Protein AF-A0AA42YD24-F1 (afdb_monomer)

pLDDT: mean 83.67, std 17.37, range [40.31, 98.44]

Solvent-accessible surface area (backbone atoms only — not comparable to full-atom values): 11079 Å² total; per-residue (Å²): 127,83,59,62,62,58,53,52,54,57,58,52,54,67,74,68,63,88,79,91,53,74,22,61,55,28,45,76,70,67,38,26,68,61,14,35,54,42,35,52,58,64,51,73,76,51,86,82,81,51,79,69,45,44,56,41,33,49,52,37,18,50,26,26,41,51,39,16,70,70,39,73,92,48,43,72,70,15,44,60,51,13,53,49,33,31,51,49,31,32,73,75,37,64,90,39,73,54,22,56,52,31,52,52,51,53,54,52,50,50,51,51,53,51,50,52,52,52,51,55,52,49,53,57,50,51,54,52,49,55,52,52,54,54,50,52,51,55,50,53,52,50,51,54,52,50,51,54,52,50,52,55,50,52,53,54,47,52,52,51,54,51,52,51,55,51,50,57,48,53,53,49,53,51,52,49,52,51,54,50,52,53,50,51,52,54,52,51,54,53,52,58,70,68,69,61,77,70,78,82,80,82,128

Sequence (203 aa):
MRTAVALLAVACLAVAGCAGRRGDRHFAAGDYGAAIDAYESALGRRPATNRRDAAILLRLALAHAALADAEEDRPDLGVGRGDRHLRLLISRFPSSAEASAARRLLAAGEARRRAGRLAAELVVKNERLARLDAVLRLVAEAESRLRLEVENRDEARADLEGRLAALARRARDLAAEVAELESELAALKRIDTAGDPGPEDPS

Foldseek 3Di:
DLVPLVVVLVVVVVVLDDDDFPLVVCVVVLNLVVSLVSLVVVPPPDPPPDPNNLSSLLSNLSSLCSVLSVPVVCVPRRNVVSLVSLVVSCVNPVPHPSVVVSVVVNVVVVVVVVVVVVVVVVVVVVVVVVVVVVVVVVVVVVVVVVVVVVVVVVVVVVVVVVVVVVVVVVVVVVVVVVVVVVVVVVVVVVVVVVPDPPPDPDD

Structure (mmCIF, N/CA/C/O backbone):
data_AF-A0AA42YD24-F1
#
_entry.id   AF-A0AA42YD24-F1
#
loop_
_atom_site.group_PDB
_atom_site.id
_atom_site.type_symbol
_atom_site.label_atom_id
_atom_site.label_alt_id
_atom_site.label_comp_id
_atom_site.label_asym_id
_atom_site.label_entity_id
_atom_site.label_seq_id
_atom_site.pdbx_PDB_ins_code
_atom_site.Cartn_x
_atom_site.Cartn_y
_atom_site.Cartn_z
_atom_site.occupancy
_atom_site.B_iso_or_equiv
_atom_site.auth_seq_id
_atom_site.auth_comp_id
_atom_site.auth_asym_id
_atom_site.auth_atom_id
_atom_site.pdbx_PDB_model_num
ATOM 1 N N . MET A 1 1 ? -12.398 -10.878 12.970 1.00 42.94 1 MET A N 1
ATOM 2 C CA . MET A 1 1 ? -12.052 -10.146 14.216 1.00 42.94 1 MET A CA 1
ATOM 3 C C . MET A 1 1 ? -13.251 -9.459 14.905 1.00 42.94 1 MET A C 1
ATOM 5 O O . MET A 1 1 ? -13.033 -8.695 15.834 1.00 42.94 1 MET A O 1
ATOM 9 N N . ARG A 1 2 ? -14.511 -9.758 14.535 1.00 40.31 2 ARG A N 1
ATOM 10 C CA . ARG A 1 2 ? -15.738 -9.179 15.137 1.00 40.31 2 ARG A CA 1
ATOM 11 C C . ARG A 1 2 ? -16.062 -9.703 16.554 1.00 40.31 2 ARG A C 1
ATOM 13 O O . ARG A 1 2 ? -16.847 -9.112 17.278 1.00 40.31 2 ARG A O 1
ATOM 20 N N . THR A 1 3 ? -15.426 -10.794 16.973 1.00 42.69 3 THR A N 1
ATOM 21 C CA . THR A 1 3 ? -15.728 -11.522 18.217 1.00 42.69 3 THR A CA 1
ATOM 22 C C . THR A 1 3 ? -14.969 -11.025 19.449 1.00 42.69 3 THR A C 1
ATOM 24 O O . THR A 1 3 ? -15.414 -11.258 20.568 1.00 42.69 3 THR A O 1
ATOM 27 N N . ALA A 1 4 ? -13.845 -10.320 19.281 1.00 43.78 4 ALA A N 1
ATOM 28 C CA . ALA A 1 4 ? -12.959 -9.994 20.402 1.00 43.78 4 ALA A CA 1
ATOM 29 C C . ALA A 1 4 ? -13.532 -8.921 21.349 1.00 43.78 4 ALA A C 1
ATOM 31 O O . ALA A 1 4 ? -13.351 -9.017 22.559 1.00 43.78 4 ALA A O 1
ATOM 32 N N . VAL A 1 5 ? -14.256 -7.927 20.820 1.00 48.34 5 VAL A N 1
ATOM 33 C CA . VAL A 1 5 ? -14.863 -6.852 21.632 1.00 48.34 5 VAL A CA 1
ATOM 34 C C . VAL A 1 5 ? -16.128 -7.342 22.339 1.00 48.34 5 VAL A C 1
ATOM 36 O O . VAL A 1 5 ? -16.309 -7.069 23.524 1.00 48.34 5 VAL A O 1
ATOM 39 N N . ALA A 1 6 ? -16.942 -8.153 21.655 1.00 45.88 6 ALA A N 1
ATOM 40 C CA . ALA A 1 6 ? -18.100 -8.815 22.251 1.00 45.88 6 ALA A CA 1
ATOM 41 C C . ALA A 1 6 ? -17.690 -9.741 23.413 1.00 45.88 6 ALA A C 1
ATOM 43 O O . ALA A 1 6 ? -18.300 -9.705 24.480 1.00 45.88 6 ALA A O 1
ATOM 44 N N . LEU A 1 7 ? -16.599 -10.501 23.255 1.00 43.50 7 LEU A N 1
ATOM 45 C CA . LEU A 1 7 ? -16.059 -11.356 24.318 1.00 43.50 7 LEU A CA 1
ATOM 46 C C . LEU A 1 7 ? -15.523 -10.550 25.513 1.00 43.50 7 LEU A C 1
ATOM 48 O O . LEU A 1 7 ? -15.713 -10.960 26.659 1.00 43.50 7 LEU A O 1
ATOM 52 N N . LEU A 1 8 ? -14.917 -9.381 25.278 1.00 47.78 8 LEU A N 1
ATOM 53 C CA . LEU A 1 8 ? -14.438 -8.513 26.358 1.00 47.78 8 LEU A CA 1
ATOM 54 C C . LEU A 1 8 ? -15.598 -7.861 27.137 1.00 47.78 8 LEU A C 1
ATOM 56 O O . LEU A 1 8 ? -15.529 -7.732 28.359 1.00 47.78 8 LEU A O 1
ATOM 60 N N . ALA A 1 9 ? -16.686 -7.495 26.450 1.00 48.25 9 ALA A N 1
ATOM 61 C CA . ALA A 1 9 ? -17.883 -6.924 27.068 1.00 48.25 9 ALA A CA 1
ATOM 62 C C . ALA A 1 9 ? -18.624 -7.941 27.958 1.00 48.25 9 ALA A C 1
ATOM 64 O O . ALA A 1 9 ? -19.043 -7.603 29.068 1.00 48.25 9 ALA A O 1
ATOM 65 N N . VAL A 1 10 ? -18.717 -9.201 27.516 1.00 50.91 10 VAL A N 1
ATOM 66 C CA . VAL A 1 10 ? -19.308 -10.301 28.301 1.00 50.91 10 VAL A CA 1
ATOM 67 C C . VAL A 1 10 ? -18.463 -10.614 29.542 1.00 50.91 10 VAL A C 1
ATOM 69 O O . VAL A 1 10 ? -19.012 -10.780 30.631 1.00 50.91 10 VAL A O 1
ATOM 72 N N . ALA A 1 11 ? -17.131 -10.607 29.424 1.00 47.91 11 ALA A N 1
ATOM 73 C CA . ALA A 1 11 ? -16.239 -10.835 30.562 1.00 47.91 11 ALA A CA 1
ATOM 74 C C . ALA A 1 11 ? -16.328 -9.722 31.630 1.00 47.91 11 ALA A C 1
ATOM 76 O O . ALA A 1 11 ? -16.244 -10.001 32.827 1.00 47.91 11 ALA A O 1
ATOM 77 N N . CYS A 1 12 ? -16.554 -8.463 31.237 1.00 49.41 12 CYS A N 1
ATOM 78 C CA . CYS A 1 12 ? -16.712 -7.355 32.188 1.00 49.41 12 CYS A CA 1
ATOM 79 C C . CYS A 1 12 ? -18.080 -7.330 32.894 1.00 49.41 12 CYS A C 1
ATOM 81 O O . CYS A 1 12 ? -18.158 -6.882 34.040 1.00 49.41 12 CYS A O 1
ATOM 83 N N . LEU A 1 13 ? -19.145 -7.843 32.266 1.00 51.72 13 LEU A N 1
ATOM 84 C CA . LEU A 1 13 ? -20.471 -7.955 32.890 1.00 51.72 13 LEU A CA 1
ATOM 85 C C . LEU A 1 13 ? -20.475 -8.899 34.103 1.00 51.72 13 LEU A C 1
ATOM 87 O O . LEU A 1 13 ? -21.183 -8.631 35.074 1.00 51.72 13 LEU A O 1
ATOM 91 N N . ALA A 1 14 ? -19.636 -9.939 34.090 1.00 47.31 14 ALA A N 1
ATOM 92 C CA . ALA A 1 14 ? -19.495 -10.878 35.204 1.00 47.31 14 ALA A CA 1
ATOM 93 C C . ALA A 1 14 ? -18.819 -10.254 36.444 1.00 47.31 14 ALA A C 1
ATOM 95 O O . ALA A 1 14 ? -19.130 -10.625 37.573 1.00 47.31 14 ALA A O 1
ATOM 96 N N . VAL A 1 15 ? -17.940 -9.261 36.256 1.00 47.78 15 VAL A N 1
ATOM 97 C CA . VAL A 1 15 ? -17.233 -8.579 37.360 1.00 47.78 15 VAL A CA 1
ATOM 98 C C . VAL A 1 15 ? -18.123 -7.536 38.055 1.00 47.78 15 VAL A C 1
ATOM 100 O O . VAL A 1 15 ? -17.932 -7.234 39.229 1.00 47.78 15 VAL A O 1
ATOM 103 N N . ALA A 1 16 ? -19.140 -7.005 37.369 1.00 51.50 16 ALA A N 1
ATOM 104 C CA . ALA A 1 16 ? -19.950 -5.882 37.849 1.00 51.50 16 ALA A CA 1
ATOM 105 C C . ALA A 1 16 ? -21.188 -6.274 38.692 1.00 51.50 16 ALA A C 1
ATOM 107 O O . ALA A 1 16 ? -22.075 -5.434 38.892 1.00 51.50 16 ALA A O 1
ATOM 108 N N . GLY A 1 17 ? -21.258 -7.517 39.185 1.00 48.12 17 GLY A N 1
ATOM 109 C CA . GLY A 1 17 ? -22.316 -8.012 40.071 1.00 48.12 17 GLY A CA 1
ATOM 110 C C . GLY A 1 17 ? -23.653 -8.228 39.357 1.00 48.12 17 GLY A C 1
ATOM 111 O O . GLY A 1 17 ? -24.378 -7.281 39.044 1.00 48.12 17 GLY A O 1
ATOM 112 N N . CYS A 1 18 ? -24.003 -9.491 39.118 1.00 44.78 18 CYS A N 1
ATOM 113 C CA . CYS A 1 18 ? -25.301 -9.885 38.583 1.00 44.78 18 CYS A CA 1
ATOM 114 C C . CYS A 1 18 ? -26.404 -9.691 39.635 1.00 44.78 18 CYS A C 1
ATOM 116 O O . CYS A 1 18 ? -26.411 -10.397 40.636 1.00 44.78 18 CYS A O 1
ATOM 118 N N . ALA A 1 19 ? -27.346 -8.772 39.386 1.00 41.53 19 ALA A N 1
ATOM 119 C CA . ALA A 1 19 ? -28.780 -8.969 39.649 1.00 41.53 19 ALA A CA 1
ATOM 120 C C . ALA A 1 19 ? -29.608 -7.744 39.201 1.00 41.53 19 ALA A C 1
ATOM 122 O O . ALA A 1 19 ? -29.621 -6.702 39.853 1.00 41.53 19 ALA A O 1
ATOM 123 N N . GLY A 1 20 ? -30.360 -7.904 38.106 1.00 50.22 20 GLY A N 1
ATOM 124 C CA . GLY A 1 20 ? -31.690 -7.297 37.975 1.00 50.22 20 GLY A CA 1
ATOM 125 C C . GLY A 1 20 ? -31.806 -5.847 37.496 1.00 50.22 20 GLY A C 1
ATOM 126 O O . GLY A 1 20 ? -32.604 -5.106 38.066 1.00 50.22 20 GLY A O 1
ATOM 127 N N . ARG A 1 21 ? -31.105 -5.419 36.436 1.00 66.38 21 ARG A N 1
ATOM 128 C CA . ARG A 1 21 ? -31.409 -4.125 35.788 1.00 66.38 21 ARG A CA 1
ATOM 129 C C . ARG A 1 21 ? -31.918 -4.301 34.365 1.00 66.38 21 ARG A C 1
ATOM 131 O O . ARG A 1 21 ? -31.444 -5.146 33.615 1.00 66.38 21 ARG A O 1
ATOM 138 N N . ARG A 1 22 ? -32.898 -3.470 34.001 1.00 82.19 22 ARG A N 1
ATOM 139 C CA . ARG A 1 22 ? -33.543 -3.453 32.680 1.00 82.19 22 ARG A CA 1
ATOM 140 C C . ARG A 1 22 ? -32.519 -3.298 31.547 1.00 82.19 22 ARG A C 1
ATOM 142 O O . ARG A 1 22 ? -32.598 -4.039 30.578 1.00 82.19 22 ARG A O 1
ATOM 149 N N . GLY A 1 23 ? -31.522 -2.425 31.721 1.00 84.44 23 GLY A N 1
ATOM 150 C CA . GLY A 1 23 ? -30.461 -2.200 30.730 1.00 84.44 23 GLY A CA 1
ATOM 151 C C . GLY A 1 23 ? -29.588 -3.426 30.451 1.00 84.44 23 GLY A C 1
ATOM 152 O O . GLY A 1 23 ? -29.304 -3.698 29.290 1.00 84.44 23 GLY A O 1
ATOM 153 N N . ASP A 1 24 ? -29.247 -4.227 31.470 1.00 87.81 24 ASP A N 1
ATOM 154 C CA . ASP A 1 24 ? -28.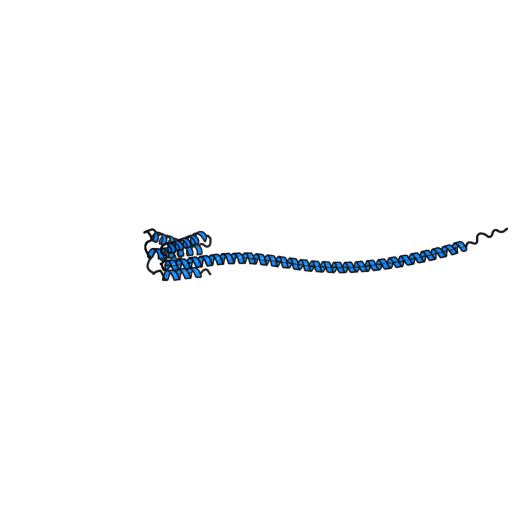437 -5.443 31.274 1.00 87.81 24 ASP A CA 1
ATOM 155 C C . ASP A 1 24 ? -29.182 -6.476 30.405 1.00 87.81 24 ASP A C 1
ATOM 157 O O . ASP A 1 24 ? -28.563 -7.170 29.602 1.00 87.81 24 ASP A O 1
ATOM 161 N N . ARG A 1 25 ? -30.519 -6.555 30.524 1.00 88.56 25 ARG A N 1
ATOM 162 C CA . ARG A 1 25 ? -31.347 -7.448 29.692 1.00 88.56 25 ARG A CA 1
ATOM 163 C C . ARG A 1 25 ? -31.358 -7.015 28.229 1.00 88.56 25 ARG A C 1
ATOM 165 O O . ARG A 1 25 ? -31.170 -7.859 27.362 1.00 88.56 25 ARG A O 1
ATOM 172 N N . HIS A 1 26 ? -31.546 -5.721 27.965 1.00 89.62 26 HIS A N 1
ATOM 173 C CA . HIS A 1 26 ? -31.496 -5.184 26.601 1.00 89.62 26 HIS A CA 1
ATOM 174 C C . HIS A 1 26 ? -30.101 -5.354 25.989 1.00 89.62 26 HIS A C 1
ATOM 176 O O . HIS A 1 26 ? -29.978 -5.828 24.864 1.00 89.62 26 HIS A O 1
ATOM 182 N N . PHE A 1 27 ? -29.047 -5.093 26.768 1.00 88.69 27 PHE A N 1
ATOM 183 C CA . PHE A 1 27 ? -27.670 -5.281 26.320 1.00 88.69 27 PHE A CA 1
ATOM 184 C C . PHE A 1 27 ? -27.387 -6.741 25.941 1.00 88.69 27 PHE A C 1
ATOM 186 O O . PHE A 1 27 ? -26.817 -7.005 24.886 1.00 88.69 27 PHE A O 1
ATOM 193 N N . ALA A 1 28 ? -27.807 -7.699 26.776 1.00 87.88 28 ALA A N 1
ATOM 194 C CA . ALA A 1 28 ? -27.641 -9.127 26.499 1.00 87.88 28 ALA A CA 1
ATOM 195 C C . ALA A 1 28 ? -28.458 -9.602 25.284 1.00 87.88 28 ALA A C 1
ATOM 197 O O . ALA A 1 28 ? -28.043 -10.533 24.601 1.00 87.88 28 ALA A O 1
ATOM 198 N N . ALA A 1 29 ? -29.590 -8.953 25.001 1.00 88.81 29 ALA A N 1
ATOM 199 C CA . ALA A 1 29 ? -30.406 -9.211 23.818 1.00 88.81 29 ALA A CA 1
ATOM 200 C C . ALA A 1 29 ? -29.851 -8.566 22.530 1.00 88.81 29 ALA A C 1
ATOM 202 O O . ALA A 1 29 ? -30.421 -8.774 21.464 1.00 88.81 29 ALA A O 1
ATOM 203 N N . GLY A 1 30 ? -28.765 -7.785 22.611 1.00 88.38 30 GLY A N 1
ATOM 204 C CA . GLY A 1 30 ? -28.209 -7.035 21.477 1.00 88.38 30 GLY A CA 1
ATOM 205 C C . GLY A 1 30 ? -28.956 -5.736 21.149 1.00 88.38 30 GLY A C 1
ATOM 206 O O . GLY A 1 30 ? -28.598 -5.046 20.200 1.00 88.38 30 GLY A O 1
ATOM 207 N N . ASP A 1 31 ? -29.962 -5.368 21.944 1.00 91.12 31 ASP A N 1
ATOM 208 C CA . ASP A 1 31 ? -30.708 -4.116 21.812 1.00 91.12 31 ASP A CA 1
ATOM 209 C C . ASP A 1 31 ? -29.963 -2.991 22.548 1.00 91.12 31 ASP A C 1
ATOM 211 O O . ASP A 1 31 ? -30.290 -2.591 23.672 1.00 91.12 31 ASP A O 1
ATOM 215 N N . TYR A 1 32 ? -28.868 -2.531 21.939 1.00 89.62 32 TYR A N 1
ATOM 216 C CA . TYR A 1 32 ? -27.971 -1.560 22.564 1.00 89.62 32 TYR A CA 1
ATOM 217 C C . TYR A 1 32 ? -28.606 -0.173 22.715 1.00 89.62 32 TYR A C 1
ATOM 219 O O . TYR A 1 32 ? -28.290 0.517 23.682 1.00 89.62 32 TYR A O 1
ATOM 227 N N . GLY A 1 33 ? -29.535 0.207 21.829 1.00 90.25 33 GLY A N 1
ATOM 228 C CA . GLY A 1 33 ? -30.304 1.449 21.942 1.00 90.25 33 GLY A CA 1
ATOM 229 C C . GLY A 1 33 ? -31.155 1.472 23.212 1.00 90.25 33 GLY A C 1
ATOM 230 O O . GLY A 1 33 ? -30.964 2.333 24.071 1.00 90.25 33 GLY A O 1
ATOM 231 N N . ALA A 1 34 ? -32.003 0.458 23.412 1.00 91.25 34 ALA A N 1
ATOM 232 C CA . ALA A 1 34 ? -32.812 0.371 24.628 1.00 91.25 34 ALA A CA 1
ATOM 233 C C . ALA A 1 34 ? -31.960 0.170 25.896 1.00 91.25 34 ALA A C 1
ATOM 235 O O . ALA A 1 34 ? -32.348 0.589 26.993 1.00 91.25 34 ALA A O 1
ATOM 236 N N . ALA A 1 35 ? -30.786 -0.461 25.775 1.00 91.56 35 ALA A N 1
ATOM 237 C CA . ALA A 1 35 ? -29.837 -0.568 26.878 1.00 91.56 35 A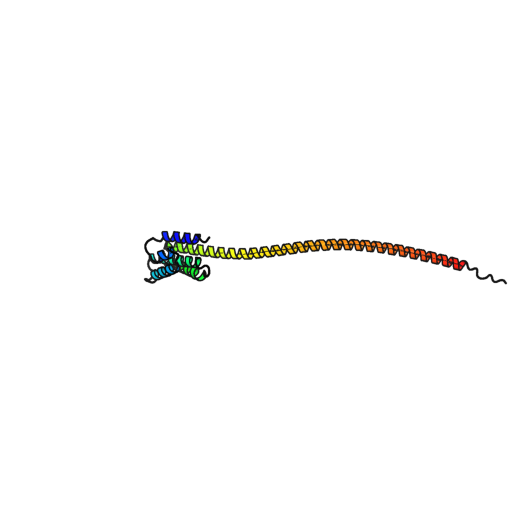LA A CA 1
ATOM 238 C C . ALA A 1 35 ? -29.288 0.804 27.301 1.00 91.56 35 ALA A C 1
ATOM 240 O O . ALA A 1 35 ? -29.259 1.092 28.500 1.00 91.56 35 ALA A O 1
ATOM 241 N N . ILE A 1 36 ? -28.889 1.645 26.339 1.00 91.31 36 ILE A N 1
ATOM 242 C CA . ILE A 1 36 ? -28.422 3.021 26.568 1.00 91.31 36 ILE A CA 1
ATOM 243 C C . ILE A 1 36 ? -29.498 3.817 27.307 1.00 91.31 36 ILE A C 1
ATOM 245 O O . ILE A 1 36 ? -29.231 4.293 28.412 1.00 91.31 36 ILE A O 1
ATOM 249 N N . ASP A 1 37 ? -30.726 3.850 26.785 1.00 91.31 37 ASP A N 1
ATOM 250 C CA . ASP A 1 37 ? -31.842 4.592 27.388 1.00 91.31 37 ASP A CA 1
ATOM 251 C C . ASP A 1 37 ? -32.112 4.150 28.834 1.00 91.31 37 ASP A C 1
ATOM 253 O O . ASP A 1 37 ? -32.356 4.961 29.738 1.00 91.31 37 ASP A O 1
ATOM 257 N N . ALA A 1 38 ? -32.034 2.840 29.088 1.00 90.62 38 ALA A N 1
ATOM 258 C CA . ALA A 1 38 ? -32.221 2.274 30.416 1.00 90.62 38 ALA A CA 1
ATOM 259 C C . ALA A 1 38 ? -31.082 2.639 31.385 1.00 90.62 38 ALA A C 1
ATOM 261 O O . ALA A 1 38 ? -31.344 2.860 32.573 1.00 90.62 38 ALA A O 1
ATOM 262 N N . TYR A 1 39 ? -29.833 2.707 30.915 1.00 89.75 39 TYR A N 1
ATOM 263 C CA . TYR A 1 39 ? -28.695 3.137 31.730 1.00 89.75 39 TYR A CA 1
ATOM 264 C C . TYR A 1 39 ? -28.704 4.649 31.987 1.00 89.75 39 TYR A C 1
ATOM 266 O O . TYR A 1 39 ? -28.477 5.062 33.127 1.00 89.75 39 TYR A O 1
ATOM 274 N N . GLU A 1 40 ? -29.028 5.473 30.989 1.00 89.31 40 GLU A N 1
ATOM 275 C CA . GLU A 1 40 ? -29.183 6.924 31.147 1.00 89.31 40 GLU A CA 1
ATOM 276 C C . GLU A 1 40 ? -30.304 7.256 32.139 1.00 89.31 40 GLU A C 1
ATOM 278 O O . GLU A 1 40 ? -30.102 8.015 33.092 1.00 89.31 40 GLU A O 1
ATOM 283 N N . SER A 1 41 ? -31.453 6.586 32.007 1.00 87.56 41 SER A N 1
ATOM 284 C CA . SER A 1 41 ? -32.572 6.698 32.951 1.00 87.56 41 SER A CA 1
ATOM 285 C C . SER A 1 41 ? -32.184 6.318 34.383 1.00 87.56 41 SER A C 1
ATOM 287 O O . SER A 1 41 ? -32.728 6.868 35.345 1.00 87.56 41 SER A O 1
ATOM 289 N N . ALA A 1 42 ? -31.259 5.369 34.551 1.00 85.31 42 ALA A N 1
ATOM 290 C CA . ALA A 1 42 ? -30.769 4.958 35.863 1.00 85.31 42 ALA A CA 1
ATOM 291 C C . ALA A 1 42 ? -29.822 5.998 36.489 1.00 85.31 42 ALA A C 1
ATOM 293 O O . ALA A 1 42 ? -29.817 6.135 37.713 1.00 85.31 42 ALA A O 1
ATOM 294 N N . LEU A 1 43 ? -29.069 6.746 35.674 1.00 82.12 43 LEU A N 1
ATOM 295 C CA . LEU A 1 43 ? -28.191 7.834 36.120 1.00 82.12 43 LEU A CA 1
ATOM 296 C C . LEU A 1 43 ? -28.962 9.132 36.414 1.00 82.12 43 LEU A C 1
ATOM 298 O O . LEU A 1 43 ? -28.623 9.838 37.358 1.00 82.1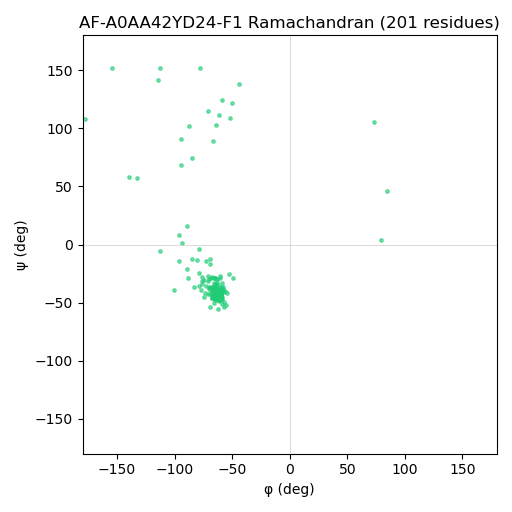2 43 LEU A O 1
ATOM 302 N N . GLY A 1 44 ? -30.016 9.440 35.650 1.00 71.06 44 GLY A N 1
ATOM 303 C CA . GLY A 1 44 ? -30.762 10.704 35.752 1.00 71.06 44 GLY A CA 1
ATOM 304 C C . GLY A 1 44 ? -31.593 10.893 37.029 1.00 71.06 44 GLY A C 1
ATOM 305 O O . GLY A 1 44 ? -32.041 11.999 37.311 1.00 71.06 44 GLY A O 1
ATOM 306 N N . ARG A 1 45 ? -31.807 9.841 37.834 1.00 60.22 45 ARG A N 1
ATOM 307 C CA . ARG A 1 45 ? -32.709 9.901 39.002 1.00 60.22 45 ARG A CA 1
ATOM 308 C C . ARG A 1 45 ? -32.068 10.433 40.289 1.00 60.22 45 ARG A C 1
ATOM 310 O O . ARG A 1 45 ? -32.810 10.717 41.226 1.00 60.22 45 ARG A O 1
ATOM 317 N N . ARG A 1 46 ? -30.737 10.569 40.378 1.00 54.09 46 ARG A N 1
ATOM 318 C CA . ARG A 1 46 ? -30.016 11.125 41.548 1.00 54.09 46 ARG A CA 1
ATOM 319 C C . ARG A 1 46 ? -28.663 11.719 41.132 1.00 54.09 46 ARG A C 1
ATOM 321 O O . ARG A 1 46 ? -28.062 11.213 40.190 1.00 54.09 46 ARG A O 1
ATOM 328 N N . PRO A 1 47 ? -28.124 12.733 41.837 1.00 53.81 47 PRO A N 1
ATOM 329 C CA . PRO A 1 47 ? -26.738 13.140 41.630 1.00 53.81 47 PRO A CA 1
ATOM 330 C C . PRO A 1 47 ? -25.819 11.945 41.907 1.00 53.81 47 PRO A C 1
ATOM 332 O O . PRO A 1 47 ? -25.896 11.339 42.974 1.00 53.81 47 PRO A O 1
ATOM 335 N N . ALA A 1 48 ? -24.982 11.592 40.928 1.00 56.94 48 ALA A N 1
ATOM 336 C CA . ALA A 1 48 ? -24.151 10.395 40.969 1.00 56.94 48 ALA A CA 1
ATOM 337 C C . ALA A 1 48 ? -23.074 10.476 42.070 1.00 56.94 48 ALA A C 1
ATOM 339 O O . ALA A 1 48 ? -21.981 11.006 41.854 1.00 56.94 48 ALA A O 1
ATOM 340 N N . THR A 1 49 ? -23.394 10.038 43.279 1.00 60.25 49 THR A N 1
ATOM 341 C CA . THR A 1 49 ? -22.494 10.065 44.442 1.00 60.25 49 THR A CA 1
ATOM 342 C C . THR A 1 49 ? -22.086 8.667 44.891 1.00 60.25 49 THR A C 1
ATOM 344 O O . THR A 1 49 ? -21.227 8.537 45.758 1.00 60.25 49 THR A O 1
ATOM 347 N N . ASN A 1 50 ? -22.646 7.608 44.296 1.00 69.00 50 ASN A N 1
ATOM 348 C CA . ASN A 1 50 ? -22.490 6.249 44.797 1.00 69.00 50 ASN A CA 1
ATOM 349 C C . ASN A 1 50 ? -21.667 5.362 43.859 1.00 69.00 50 ASN A C 1
ATOM 351 O O . ASN A 1 50 ? -21.722 5.475 42.638 1.00 69.00 50 ASN A O 1
ATOM 355 N N . ARG A 1 51 ? -20.987 4.361 44.438 1.00 69.88 51 ARG A N 1
ATOM 356 C CA . ARG A 1 51 ? -20.269 3.288 43.711 1.00 69.88 51 ARG A CA 1
ATOM 357 C C . ARG A 1 51 ? -21.110 2.621 42.610 1.00 69.88 51 ARG A C 1
ATOM 359 O O . ARG A 1 51 ? -20.569 2.153 41.618 1.00 69.88 51 ARG A O 1
ATOM 366 N N . ARG A 1 52 ? -22.439 2.588 42.770 1.00 77.06 52 ARG A N 1
ATOM 367 C CA . ARG A 1 52 ? -23.377 2.046 41.773 1.00 77.06 52 ARG A CA 1
ATOM 368 C C . ARG A 1 52 ? -23.354 2.817 40.452 1.00 77.06 52 ARG A C 1
ATOM 370 O O . ARG A 1 52 ? -23.590 2.202 39.417 1.00 77.06 52 ARG A O 1
ATOM 377 N N . ASP A 1 53 ? -23.050 4.108 40.484 1.00 84.56 53 ASP A N 1
ATOM 378 C CA . ASP A 1 53 ? -23.045 4.968 39.301 1.00 84.56 53 ASP A CA 1
ATOM 379 C C . ASP A 1 53 ? -21.798 4.715 38.449 1.00 84.56 53 ASP A C 1
ATOM 381 O O . ASP A 1 53 ? -21.875 4.748 37.223 1.00 84.56 53 ASP A O 1
ATOM 385 N N . ALA A 1 54 ? -20.676 4.346 39.082 1.00 86.81 54 ALA A N 1
ATOM 386 C CA . ALA A 1 54 ? -19.454 3.943 38.389 1.00 86.81 54 ALA A CA 1
ATOM 387 C C . ALA A 1 54 ? -19.695 2.725 37.475 1.00 86.81 54 ALA A C 1
ATOM 389 O O . ALA A 1 54 ? -19.326 2.727 36.300 1.00 86.81 54 ALA A O 1
ATOM 390 N N . ALA A 1 55 ? -20.399 1.715 37.992 1.00 88.81 55 ALA A N 1
ATOM 391 C CA . ALA A 1 55 ? -20.735 0.512 37.239 1.00 88.81 55 ALA A CA 1
ATOM 392 C C . ALA A 1 55 ? -21.780 0.758 36.137 1.00 88.81 55 ALA A C 1
ATOM 394 O O . ALA A 1 55 ? -21.748 0.078 35.113 1.00 88.81 55 ALA A O 1
ATOM 395 N N . ILE A 1 56 ? -22.709 1.706 36.319 1.00 88.88 56 ILE A N 1
ATOM 396 C CA . ILE A 1 56 ? -23.654 2.090 35.256 1.00 88.88 56 ILE A CA 1
ATOM 397 C C . ILE A 1 56 ? -22.925 2.862 34.150 1.00 88.88 56 ILE A C 1
ATOM 399 O O . ILE A 1 56 ? -23.142 2.566 32.982 1.00 88.88 56 ILE A O 1
ATOM 403 N N . LEU A 1 57 ? -22.023 3.789 34.492 1.00 89.94 57 LEU A N 1
ATOM 404 C CA . LEU A 1 57 ? -21.229 4.535 33.507 1.00 89.94 57 LEU A CA 1
ATOM 405 C C . LEU A 1 57 ? -20.354 3.618 32.651 1.00 89.94 57 LEU A C 1
ATOM 407 O O . LEU A 1 57 ? -20.272 3.814 31.440 1.00 89.94 57 LEU A O 1
ATOM 411 N N . LEU A 1 58 ? -19.734 2.601 33.260 1.00 91.44 58 LEU A N 1
ATOM 412 C CA . LEU A 1 58 ? -18.969 1.605 32.512 1.00 91.44 58 LEU A CA 1
ATOM 413 C C . LEU A 1 58 ? -19.868 0.835 31.532 1.00 91.44 58 LEU A C 1
ATOM 415 O O . LEU A 1 58 ? -19.527 0.713 30.360 1.00 91.44 58 LEU A O 1
ATOM 419 N N . ARG A 1 59 ? -21.031 0.352 31.988 1.00 91.50 59 ARG A N 1
ATOM 420 C CA . ARG A 1 59 ? -21.993 -0.374 31.139 1.00 91.50 59 ARG A CA 1
ATOM 421 C C . ARG A 1 59 ? -22.556 0.493 30.011 1.00 91.50 59 ARG A C 1
ATOM 423 O O . ARG A 1 59 ? -22.652 0.025 28.884 1.00 91.50 59 ARG A O 1
ATOM 430 N N . LEU A 1 60 ? -22.873 1.755 30.295 1.00 91.81 60 LEU A N 1
ATOM 431 C CA . LEU A 1 60 ? -23.328 2.728 29.303 1.00 91.81 60 LEU A CA 1
ATOM 432 C C . LEU A 1 60 ? -22.259 2.961 28.229 1.00 91.81 60 LEU A C 1
ATOM 434 O O . LEU A 1 60 ? -22.559 2.933 27.039 1.00 91.81 60 LEU A O 1
ATOM 438 N N . ALA A 1 61 ? -20.998 3.124 28.636 1.00 91.81 61 ALA A N 1
ATOM 439 C CA . ALA A 1 61 ? -19.896 3.260 27.694 1.00 91.81 61 ALA A CA 1
ATOM 440 C C . ALA A 1 61 ? -19.733 2.023 26.796 1.00 91.81 61 ALA A C 1
ATOM 442 O O . ALA A 1 61 ? -19.522 2.163 25.592 1.00 91.81 61 ALA A O 1
ATOM 443 N N . LEU A 1 62 ? -19.872 0.822 27.367 1.00 91.50 62 LEU A N 1
ATOM 444 C CA . LEU A 1 62 ? -19.848 -0.430 26.608 1.00 91.50 62 LEU A CA 1
ATOM 445 C C . LEU A 1 62 ? -21.036 -0.541 25.644 1.00 91.50 62 LEU A C 1
ATOM 447 O O . LEU A 1 62 ? -20.849 -1.011 24.529 1.00 91.50 62 LEU A O 1
ATOM 451 N N . ALA A 1 63 ? -22.230 -0.086 26.033 1.00 91.38 63 ALA A N 1
ATOM 452 C CA . ALA A 1 63 ? -23.409 -0.072 25.163 1.00 91.38 63 ALA A CA 1
ATOM 453 C C . ALA A 1 63 ? -23.216 0.855 23.960 1.00 91.38 63 ALA A C 1
ATOM 455 O O . ALA A 1 63 ? -23.496 0.458 22.835 1.00 91.38 63 ALA A O 1
ATOM 456 N N . HIS A 1 64 ? -22.638 2.039 24.169 1.00 90.50 64 HIS A N 1
ATOM 457 C CA . HIS A 1 64 ? -22.271 2.929 23.068 1.00 90.50 64 HIS A CA 1
ATOM 458 C C . HIS A 1 64 ? -21.196 2.344 22.146 1.00 90.50 64 HIS A C 1
ATOM 460 O O . HIS A 1 64 ? -21.289 2.507 20.931 1.00 90.50 64 HIS A O 1
ATOM 466 N N . ALA A 1 65 ? -20.190 1.661 22.700 1.00 87.69 65 ALA A N 1
ATOM 467 C CA . ALA A 1 65 ? -19.169 0.993 21.898 1.00 87.69 65 ALA A CA 1
ATOM 468 C C . ALA A 1 65 ? -19.763 -0.159 21.070 1.00 87.69 65 ALA A C 1
ATOM 470 O O . ALA A 1 65 ? -19.473 -0.267 19.883 1.00 87.69 65 ALA A O 1
ATOM 471 N N . ALA A 1 66 ? -20.632 -0.974 21.673 1.00 87.38 66 ALA A N 1
ATOM 472 C CA . ALA A 1 66 ? -21.311 -2.073 20.994 1.00 87.38 66 ALA A CA 1
ATOM 473 C C . ALA A 1 66 ? -22.275 -1.579 19.904 1.00 87.38 66 ALA A C 1
ATOM 475 O O . ALA A 1 66 ? -22.317 -2.160 18.824 1.00 87.38 66 ALA A O 1
ATOM 476 N N . LEU A 1 67 ? -22.991 -0.476 20.153 1.00 87.81 67 LEU A N 1
ATOM 477 C CA . LEU A 1 67 ? -23.840 0.158 19.147 1.00 87.81 67 LEU A CA 1
ATOM 478 C C . LEU A 1 67 ? -23.015 0.693 17.969 1.00 87.81 67 LEU A C 1
ATOM 480 O O . LEU A 1 67 ? -23.390 0.459 16.830 1.00 87.81 67 LEU A O 1
ATOM 484 N N . ALA A 1 68 ? -21.871 1.343 18.217 1.00 84.38 68 ALA A N 1
ATOM 485 C CA . ALA A 1 68 ? -20.983 1.790 17.137 1.00 84.38 68 ALA A CA 1
ATOM 486 C C . ALA A 1 68 ? -20.389 0.636 16.318 1.00 84.38 68 ALA A C 1
ATOM 488 O O . ALA A 1 68 ? -20.199 0.786 15.116 1.00 84.38 68 ALA A O 1
ATOM 489 N N . ASP A 1 69 ? -20.065 -0.492 16.957 1.00 81.81 69 ASP A N 1
ATOM 490 C CA . ASP A 1 69 ? -19.598 -1.686 16.244 1.00 81.81 69 ASP A CA 1
ATOM 491 C C . ASP A 1 69 ? -20.743 -2.352 15.440 1.00 81.81 69 ASP A C 1
ATOM 493 O O . ASP A 1 69 ? -20.468 -3.018 14.443 1.00 81.81 69 ASP A O 1
ATOM 497 N N . ALA A 1 70 ? -22.010 -2.190 15.852 1.00 82.44 70 ALA A N 1
ATOM 498 C CA . ALA A 1 70 ? -23.187 -2.715 15.149 1.00 82.44 70 ALA A CA 1
ATOM 499 C C . ALA A 1 70 ? -23.665 -1.806 14.000 1.00 82.44 70 ALA A C 1
ATOM 501 O O . ALA A 1 70 ? -24.091 -2.300 12.958 1.00 82.44 70 ALA A O 1
ATOM 502 N N . GLU A 1 71 ? -23.574 -0.486 14.168 1.00 79.00 71 GLU A N 1
ATOM 503 C CA . GLU A 1 71 ? -23.924 0.527 13.168 1.00 79.00 71 GLU A CA 1
ATOM 504 C C . GLU A 1 71 ? -22.675 0.941 12.373 1.00 79.00 71 GLU A C 1
ATOM 506 O O . GLU A 1 71 ? -22.182 2.065 12.488 1.00 79.00 71 GLU A O 1
ATOM 511 N N . GLU A 1 72 ? -22.159 0.005 11.564 1.00 66.69 72 GLU A N 1
ATOM 512 C CA . GLU A 1 72 ? -20.901 0.115 10.796 1.00 66.69 72 GLU A CA 1
ATOM 513 C C . GLU A 1 72 ? -20.830 1.399 9.929 1.00 66.69 72 GLU A C 1
ATOM 515 O O . GLU A 1 72 ? -19.745 1.935 9.703 1.00 66.69 72 GLU A O 1
ATOM 520 N N . ASP A 1 73 ? -21.984 1.961 9.545 1.00 64.81 73 ASP A N 1
ATOM 521 C CA . ASP A 1 73 ? -22.112 3.184 8.740 1.00 64.81 73 ASP A CA 1
ATOM 522 C C . ASP A 1 73 ? -21.963 4.504 9.525 1.00 64.81 73 ASP A C 1
ATOM 524 O O . ASP A 1 73 ? -21.838 5.570 8.916 1.00 64.81 73 ASP A O 1
ATOM 528 N N . ARG A 1 74 ? -22.000 4.491 10.868 1.00 59.31 74 ARG A N 1
ATOM 529 C CA . ARG A 1 74 ? -21.909 5.713 11.702 1.00 59.31 74 ARG A CA 1
ATOM 530 C C . ARG A 1 74 ? -21.046 5.536 12.962 1.00 59.31 74 ARG A C 1
ATOM 532 O O . ARG A 1 74 ? -21.503 5.820 14.076 1.00 59.31 74 ARG A O 1
ATOM 539 N N . PRO A 1 75 ? -19.762 5.165 12.817 1.00 60.34 75 PRO A N 1
ATOM 540 C CA . PRO A 1 75 ? -18.870 4.903 13.952 1.00 60.34 75 PRO A CA 1
ATOM 541 C C . PRO A 1 75 ? -18.678 6.123 14.873 1.00 60.34 75 PRO A C 1
ATOM 543 O O . PRO A 1 75 ? -18.451 5.981 16.080 1.00 60.34 75 PRO A O 1
ATOM 546 N N . ASP A 1 76 ? -18.820 7.332 14.330 1.00 59.03 76 ASP A N 1
ATOM 547 C CA . ASP A 1 76 ? -18.598 8.592 15.044 1.00 59.03 76 ASP A CA 1
ATOM 548 C C . ASP A 1 76 ? -19.631 8.847 16.155 1.00 59.03 76 ASP A C 1
ATOM 550 O O . ASP A 1 76 ? -19.325 9.499 17.159 1.00 59.03 76 ASP A O 1
ATOM 554 N N . LEU A 1 77 ? -20.851 8.311 16.012 1.00 57.28 77 LEU A N 1
ATOM 555 C CA . LEU A 1 77 ? -21.949 8.566 16.947 1.00 57.28 77 LEU A CA 1
ATOM 556 C C . LEU A 1 77 ? -21.812 7.780 18.258 1.00 57.28 77 LEU A C 1
ATOM 558 O O . LEU A 1 77 ? -22.181 8.307 19.311 1.00 57.28 77 LEU A O 1
ATOM 562 N N . GLY A 1 78 ? -21.262 6.562 18.227 1.00 59.25 78 GLY A N 1
ATOM 563 C CA . GLY A 1 78 ? -21.155 5.714 19.422 1.00 59.25 78 GLY A CA 1
ATOM 564 C C . GLY A 1 78 ? -19.767 5.712 20.072 1.00 59.25 78 GLY A C 1
ATOM 565 O O . GLY A 1 78 ? -19.678 5.817 21.297 1.00 59.25 78 GLY A O 1
ATOM 566 N N . VAL A 1 79 ? -18.669 5.710 19.303 1.00 71.69 79 VAL A N 1
ATOM 567 C CA . VAL A 1 79 ? -17.309 5.637 19.885 1.00 71.69 79 VAL A CA 1
ATOM 568 C C . VAL A 1 79 ? -16.975 6.897 20.690 1.00 71.69 79 VAL A C 1
ATOM 570 O O . VAL A 1 79 ? -16.463 6.813 21.807 1.00 71.69 79 VAL A O 1
ATOM 573 N N . GLY A 1 80 ? -17.327 8.080 20.172 1.00 82.25 80 GLY A N 1
ATOM 574 C CA . GLY A 1 80 ? -17.077 9.350 20.861 1.00 82.25 80 GLY A CA 1
ATOM 575 C C . GLY A 1 80 ? -17.879 9.511 22.157 1.00 82.25 80 GLY A C 1
ATOM 576 O O . GLY A 1 80 ? -17.392 10.106 23.124 1.00 82.25 80 GLY A O 1
ATOM 577 N N . ARG A 1 81 ? -19.098 8.958 22.205 1.00 86.19 81 ARG A N 1
ATOM 578 C CA . ARG A 1 81 ? -19.948 8.968 23.407 1.00 86.19 81 ARG A CA 1
ATOM 579 C C . ARG A 1 81 ? -19.443 7.973 24.448 1.00 86.19 81 ARG A C 1
ATOM 581 O O . ARG A 1 81 ? -19.279 8.352 25.607 1.00 86.19 81 ARG A O 1
ATOM 588 N N . GLY A 1 82 ? -19.098 6.753 24.031 1.00 89.25 82 GLY A N 1
ATOM 589 C CA . GLY A 1 82 ? -18.496 5.741 24.901 1.00 89.25 82 GLY A CA 1
ATOM 590 C C . GLY A 1 82 ? -17.227 6.247 25.593 1.00 89.25 82 GLY A C 1
ATOM 591 O O . GLY A 1 82 ? -17.157 6.255 26.824 1.00 89.25 82 GLY A O 1
ATOM 592 N N . ASP A 1 83 ? -16.272 6.787 24.825 1.00 91.75 83 ASP A N 1
ATOM 593 C CA . ASP A 1 83 ? -15.016 7.336 25.359 1.00 91.75 83 ASP A CA 1
ATOM 594 C C . ASP A 1 83 ? -15.273 8.488 26.353 1.00 91.75 83 ASP A C 1
ATOM 596 O O . ASP A 1 83 ? -14.592 8.603 27.378 1.00 91.75 83 ASP A O 1
ATOM 600 N N . ARG A 1 84 ? -16.289 9.326 26.101 1.00 91.44 84 ARG A N 1
ATOM 601 C CA . ARG A 1 84 ? -16.688 10.408 27.015 1.00 91.44 84 ARG A CA 1
ATOM 602 C C . ARG A 1 84 ? -17.180 9.863 28.357 1.00 91.44 84 ARG A C 1
ATOM 604 O O . ARG A 1 84 ? -16.763 10.375 29.396 1.00 91.44 84 ARG A O 1
ATOM 611 N N . HIS A 1 85 ? -18.014 8.824 28.355 1.00 91.44 85 HIS A N 1
ATOM 612 C CA . HIS A 1 85 ? -18.492 8.195 29.589 1.00 91.44 85 HIS A CA 1
ATOM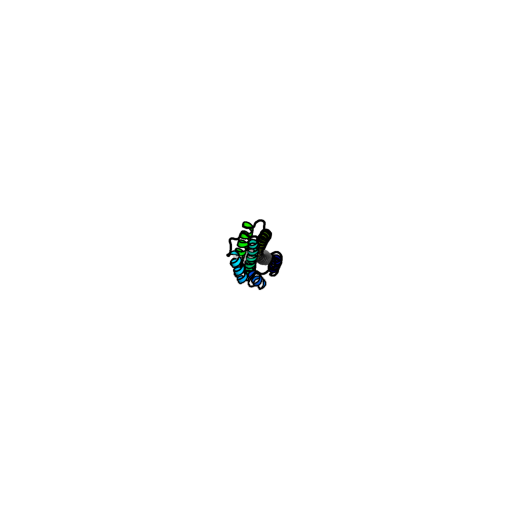 613 C C . HIS A 1 85 ? -17.369 7.487 30.356 1.00 91.44 85 HIS A C 1
ATOM 615 O O . HIS A 1 85 ? -17.325 7.588 31.582 1.00 91.44 85 HIS A O 1
ATOM 621 N N . LEU A 1 86 ? -16.408 6.861 29.664 1.00 93.38 86 LEU A N 1
ATOM 622 C CA . LEU A 1 86 ? -15.212 6.293 30.301 1.00 93.38 86 LEU A CA 1
ATOM 623 C C . LEU A 1 86 ? -14.351 7.372 30.972 1.00 93.38 86 LEU A C 1
ATOM 625 O O . LEU A 1 86 ? -13.898 7.189 32.102 1.00 93.38 86 LEU A O 1
ATOM 629 N N . ARG A 1 87 ? -14.148 8.522 30.318 1.00 94.88 87 ARG A N 1
ATOM 630 C CA . ARG A 1 87 ? -13.415 9.654 30.913 1.00 94.88 87 ARG A CA 1
ATOM 631 C C . ARG A 1 87 ? -14.148 10.238 32.118 1.00 94.88 87 ARG A C 1
ATOM 633 O O . ARG A 1 87 ? -13.511 10.497 33.135 1.00 94.88 87 ARG A O 1
ATOM 640 N N . LEU A 1 88 ? -15.473 10.377 32.030 1.00 92.06 88 LEU A N 1
ATOM 641 C CA . LEU A 1 88 ? -16.309 10.832 33.143 1.00 92.06 88 LEU A CA 1
ATOM 642 C C . LEU A 1 88 ? -16.243 9.868 34.340 1.00 92.06 88 LEU A C 1
ATOM 644 O O . LEU A 1 88 ? -16.166 10.300 35.489 1.00 92.06 88 LEU A O 1
ATOM 648 N N . LEU A 1 89 ? -16.241 8.560 34.077 1.00 92.50 89 LEU A N 1
ATOM 649 C CA . LEU A 1 89 ? -16.054 7.522 35.089 1.00 92.50 89 LEU A CA 1
ATOM 650 C C . LEU A 1 89 ? -14.699 7.667 35.795 1.00 92.50 89 LEU A C 1
ATOM 652 O O . LEU A 1 89 ? -14.644 7.651 37.024 1.00 92.50 89 LEU A O 1
ATOM 656 N N . ILE A 1 90 ? -13.618 7.868 35.038 1.00 94.69 90 ILE A N 1
ATOM 657 C CA . ILE A 1 90 ? -12.274 8.053 35.601 1.00 94.69 90 ILE A CA 1
ATOM 658 C C . ILE A 1 90 ? -12.189 9.337 36.431 1.00 94.69 90 ILE A C 1
ATOM 660 O O . ILE A 1 90 ? -11.589 9.315 37.503 1.00 94.69 90 ILE A O 1
ATOM 664 N N . SER A 1 91 ? -12.781 10.440 35.964 1.00 93.50 91 SER A N 1
ATOM 665 C CA . SER A 1 91 ? -12.714 11.721 36.673 1.00 93.50 91 SER A CA 1
ATOM 666 C C . SER A 1 91 ? -13.534 11.716 37.962 1.00 93.50 91 SER A C 1
ATOM 668 O O . SER A 1 91 ? -13.118 12.299 38.958 1.00 93.50 91 SER A O 1
ATOM 670 N N . ARG A 1 92 ? -14.703 11.065 37.955 1.00 90.94 92 ARG A N 1
ATOM 671 C CA . ARG A 1 92 ? -15.648 11.082 39.081 1.00 90.94 92 ARG A CA 1
ATOM 672 C C . ARG A 1 92 ? -15.390 9.977 40.106 1.00 90.94 92 ARG A C 1
ATOM 674 O O . ARG A 1 92 ? -15.676 10.168 41.282 1.00 90.94 92 ARG A O 1
ATOM 681 N N . PHE A 1 93 ? -14.839 8.841 39.676 1.00 91.56 93 PHE A N 1
ATOM 682 C CA . PHE A 1 93 ? -14.581 7.675 40.528 1.00 91.56 93 PHE A CA 1
ATOM 683 C C . PHE A 1 93 ? -13.158 7.118 40.330 1.00 91.56 93 PHE A C 1
ATOM 685 O O . PHE A 1 93 ? -13.004 5.935 40.010 1.00 91.56 93 PHE A O 1
ATOM 692 N N . PRO A 1 94 ? -12.098 7.923 40.535 1.00 92.75 94 PRO A N 1
ATOM 693 C CA . PRO A 1 94 ? -10.731 7.577 40.128 1.00 92.75 94 PRO A CA 1
ATOM 694 C C . PRO A 1 94 ? -10.167 6.307 40.782 1.00 92.75 94 PRO A C 1
ATOM 696 O O . PRO A 1 94 ? -9.355 5.624 40.161 1.00 92.75 94 PRO A O 1
ATOM 699 N N . SER A 1 95 ? -10.614 5.975 41.997 1.00 91.75 95 SER A N 1
ATOM 700 C CA . SER A 1 95 ? -10.165 4.800 42.765 1.00 91.75 95 SER A CA 1
ATOM 701 C C . SER A 1 95 ? -11.080 3.575 42.615 1.00 91.75 95 SER A C 1
ATOM 703 O O . SER A 1 95 ? -10.933 2.600 43.350 1.00 91.75 95 SER A O 1
ATOM 705 N N .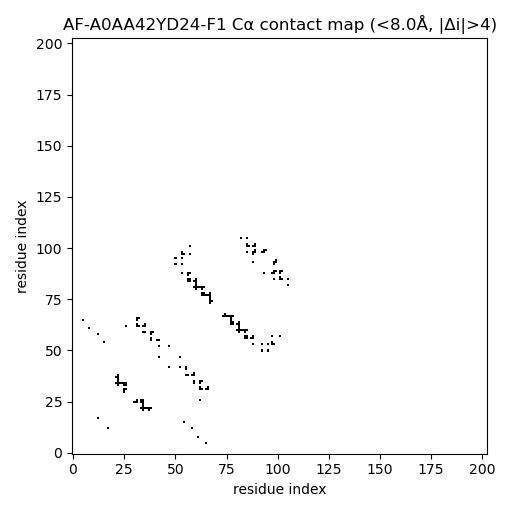 SER A 1 96 ? -12.066 3.620 41.713 1.00 89.62 96 SER A N 1
ATOM 706 C CA . SER A 1 96 ? -12.958 2.482 41.451 1.00 89.62 96 SER A CA 1
ATOM 707 C C . SER A 1 96 ? -12.286 1.421 40.569 1.00 89.62 96 SER A C 1
ATOM 709 O O . SER A 1 96 ? -11.422 1.731 39.742 1.00 89.62 96 SER A O 1
ATOM 711 N N . ALA A 1 97 ? -12.700 0.157 40.711 1.00 90.56 97 ALA A N 1
ATOM 712 C CA . ALA A 1 97 ? -12.239 -0.917 39.827 1.00 90.56 97 ALA A CA 1
ATOM 713 C C . ALA A 1 97 ? -12.665 -0.645 38.372 1.00 90.56 97 ALA A C 1
ATOM 715 O O . ALA A 1 97 ? -11.912 -0.893 37.427 1.00 90.56 97 ALA A O 1
ATOM 716 N N . GLU A 1 98 ? -13.841 -0.044 38.206 1.00 91.44 98 GLU A N 1
ATOM 717 C CA . GLU A 1 98 ? -14.407 0.392 36.940 1.00 91.44 98 GLU A CA 1
ATOM 718 C C . GLU A 1 98 ? -13.550 1.470 36.269 1.00 91.44 98 GLU A C 1
ATOM 720 O O . GLU A 1 98 ? -13.342 1.402 35.061 1.00 91.44 98 GLU A O 1
ATOM 725 N N . ALA A 1 99 ? -12.973 2.415 37.019 1.00 91.81 99 ALA A N 1
ATOM 726 C CA . ALA A 1 99 ? -12.045 3.397 36.456 1.00 91.81 99 ALA A CA 1
ATOM 727 C C . ALA A 1 99 ? -10.749 2.750 35.941 1.00 91.81 99 ALA A C 1
ATOM 729 O O . ALA A 1 99 ? -10.232 3.154 34.897 1.00 91.81 99 ALA A O 1
ATOM 730 N N . SER A 1 100 ? -10.237 1.714 36.616 1.00 91.44 100 SER A N 1
ATOM 731 C CA 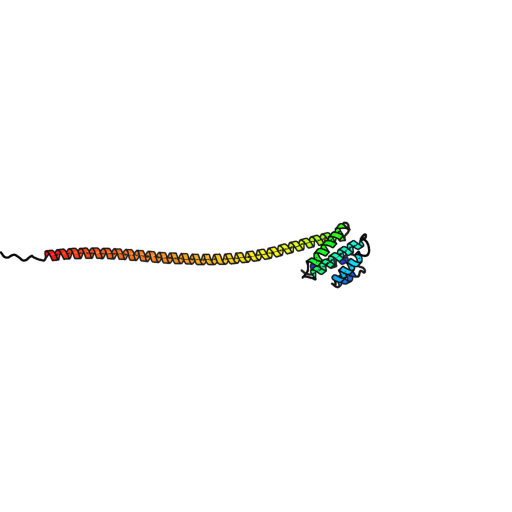. SER A 1 100 ? -9.098 0.932 36.112 1.00 91.44 100 SER A CA 1
ATOM 732 C C . SER A 1 100 ? -9.445 0.225 34.794 1.00 91.44 100 SER A C 1
ATOM 734 O O . SER A 1 100 ? -8.667 0.275 33.837 1.00 91.44 100 SER A O 1
ATOM 736 N N . ALA A 1 101 ? -10.637 -0.377 34.707 1.00 90.19 101 ALA A N 1
ATOM 737 C CA . ALA A 1 101 ? -11.136 -0.978 33.471 1.00 90.19 101 ALA A CA 1
ATOM 738 C C . ALA A 1 101 ? -11.314 0.066 32.356 1.00 90.19 101 ALA A C 1
ATOM 740 O O . ALA A 1 101 ? -10.860 -0.155 31.236 1.00 90.19 101 ALA A O 1
ATOM 741 N N . ALA A 1 102 ? -11.879 1.231 32.673 1.00 92.12 102 ALA A N 1
ATOM 742 C CA . ALA A 1 102 ? -12.075 2.329 31.734 1.00 92.12 102 ALA A CA 1
ATOM 743 C C . ALA A 1 102 ? -10.759 2.830 31.126 1.00 92.12 102 ALA A C 1
ATOM 745 O O . ALA A 1 102 ? -10.687 3.039 29.917 1.00 92.12 102 ALA A O 1
ATOM 746 N N . ARG A 1 103 ? -9.691 2.959 31.929 1.00 93.88 103 ARG A N 1
ATOM 747 C CA . ARG A 1 103 ? -8.356 3.328 31.424 1.00 93.88 103 ARG A CA 1
ATOM 748 C C . ARG A 1 103 ? -7.827 2.305 30.422 1.00 93.88 103 ARG A C 1
ATOM 750 O O . ARG A 1 103 ? -7.323 2.691 29.371 1.00 93.88 103 ARG A O 1
ATOM 757 N N . ARG A 1 104 ? -7.966 1.008 30.724 1.00 92.88 104 ARG A N 1
ATOM 758 C CA . ARG A 1 104 ? -7.551 -0.067 29.808 1.00 92.88 104 ARG A CA 1
ATOM 759 C C . ARG A 1 104 ? -8.351 -0.045 28.507 1.00 92.88 104 ARG A C 1
ATOM 761 O O . ARG A 1 104 ? -7.761 -0.195 27.445 1.00 92.88 104 ARG A O 1
ATOM 768 N N . LEU A 1 105 ? -9.664 0.177 28.585 1.00 90.25 105 LEU A N 1
ATOM 769 C CA . LEU A 1 105 ? -10.532 0.270 27.410 1.00 90.25 105 LEU A CA 1
ATOM 770 C C . LEU A 1 105 ? -10.171 1.467 26.522 1.00 90.25 105 LEU A C 1
ATOM 772 O O . LEU A 1 105 ? -10.042 1.296 25.314 1.00 90.25 105 LEU A O 1
ATOM 776 N N . LEU A 1 106 ? -9.931 2.646 27.109 1.00 91.44 106 LEU A N 1
ATOM 777 C CA . LEU A 1 106 ? -9.479 3.826 26.363 1.00 91.44 106 LEU A CA 1
ATOM 778 C C . LEU A 1 106 ? -8.137 3.570 25.662 1.00 91.44 106 LEU A C 1
ATOM 780 O O . LEU A 1 106 ? -8.019 3.815 24.462 1.00 91.44 106 LEU A O 1
ATOM 784 N N . ALA A 1 107 ? -7.156 3.007 26.375 1.00 91.25 107 ALA A N 1
ATOM 785 C CA . ALA A 1 107 ? -5.853 2.671 25.802 1.00 91.25 107 ALA A CA 1
ATOM 786 C C . ALA A 1 107 ? -5.966 1.638 24.664 1.00 91.25 107 ALA A C 1
ATOM 788 O O . ALA A 1 107 ? -5.338 1.791 23.616 1.00 91.25 107 ALA A O 1
ATOM 789 N N . ALA A 1 108 ? -6.804 0.610 24.832 1.00 87.62 108 ALA A N 1
ATOM 790 C CA . ALA A 1 108 ? -7.068 -0.382 23.792 1.00 87.62 108 ALA A CA 1
ATOM 791 C C . ALA A 1 108 ? -7.757 0.241 22.563 1.00 87.62 108 ALA A C 1
ATOM 793 O O . ALA A 1 108 ? -7.379 -0.055 21.428 1.00 87.62 108 ALA A O 1
ATOM 794 N N . GLY A 1 109 ? -8.724 1.140 22.770 1.00 86.69 109 GLY A N 1
ATOM 795 C CA . GLY A 1 109 ? -9.391 1.880 21.698 1.00 86.69 109 GLY A CA 1
ATOM 796 C C . GLY A 1 109 ? -8.426 2.776 20.917 1.00 86.69 109 GLY A C 1
ATOM 797 O O . GLY A 1 109 ? -8.439 2.790 19.685 1.00 86.69 109 GLY A O 1
ATOM 798 N N . GLU A 1 110 ? -7.526 3.476 21.608 1.00 89.31 110 GLU A N 1
ATOM 799 C CA . GLU A 1 110 ? -6.468 4.276 20.983 1.00 89.31 110 GLU A CA 1
ATOM 800 C C . GLU A 1 110 ? -5.488 3.421 20.179 1.00 89.31 110 GLU A C 1
ATOM 802 O O . GLU A 1 110 ? -5.179 3.765 19.033 1.00 89.31 110 GLU A O 1
ATOM 807 N N . ALA A 1 111 ? -5.050 2.288 20.734 1.00 87.12 111 ALA A N 1
ATOM 808 C CA . ALA A 1 111 ? -4.194 1.336 20.037 1.00 87.12 111 ALA A CA 1
ATOM 809 C C . ALA A 1 111 ? -4.873 0.788 18.771 1.00 87.12 111 ALA A C 1
ATOM 811 O O . ALA A 1 111 ? -4.255 0.782 17.706 1.00 87.12 111 ALA A O 1
ATOM 812 N N . ARG A 1 112 ? -6.163 0.424 18.842 1.00 86.81 112 ARG A N 1
ATOM 813 C CA . ARG A 1 112 ? -6.955 -0.035 17.686 1.00 86.81 112 ARG A CA 1
ATOM 814 C C . ARG A 1 112 ? -7.049 1.043 16.606 1.00 86.81 112 ARG A C 1
ATOM 816 O O . ARG A 1 112 ? -6.786 0.759 15.441 1.00 86.81 112 ARG A O 1
ATOM 823 N N . ARG A 1 113 ? -7.356 2.293 16.975 1.00 86.81 113 ARG A N 1
ATOM 824 C CA . ARG A 1 113 ? -7.401 3.423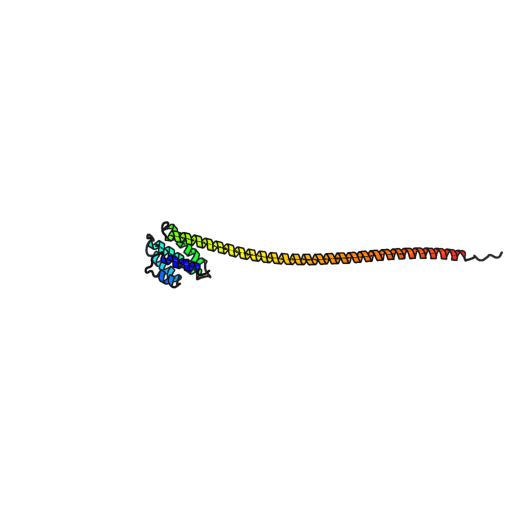 16.026 1.00 86.81 113 ARG A CA 1
ATOM 825 C C . ARG A 1 113 ? -6.038 3.693 15.390 1.00 86.81 113 ARG A C 1
ATOM 827 O O . ARG A 1 113 ? -5.962 3.963 14.194 1.00 86.81 113 ARG A O 1
ATOM 834 N N . ARG A 1 114 ? -4.954 3.612 16.168 1.00 91.38 114 ARG A N 1
ATOM 835 C CA . ARG A 1 114 ? -3.585 3.754 15.653 1.00 91.38 114 ARG A CA 1
ATOM 836 C C . ARG A 1 114 ? -3.239 2.636 14.672 1.00 91.38 114 ARG A C 1
ATOM 838 O O . ARG A 1 114 ? -2.721 2.937 13.603 1.00 91.38 114 ARG A O 1
ATOM 845 N N . ALA A 1 115 ? -3.567 1.389 15.003 1.00 88.50 115 ALA A N 1
ATOM 846 C CA . ALA A 1 115 ? -3.380 0.249 14.112 1.00 88.50 115 ALA A CA 1
ATOM 847 C C . ALA A 1 115 ? -4.174 0.414 12.806 1.00 88.50 115 ALA A C 1
ATOM 849 O O . ALA A 1 115 ? -3.619 0.199 11.736 1.00 88.50 115 ALA A O 1
ATOM 850 N N . GLY A 1 116 ? -5.426 0.885 12.878 1.00 88.25 116 GLY A N 1
ATOM 851 C CA . GLY A 1 116 ? -6.240 1.182 11.695 1.00 88.25 116 GLY A CA 1
ATOM 852 C C . GLY A 1 116 ? -5.613 2.241 10.781 1.00 88.25 116 GLY A C 1
ATOM 853 O O . GLY A 1 116 ? -5.532 2.033 9.574 1.00 88.25 116 GLY A O 1
ATOM 854 N N . ARG A 1 117 ? -5.091 3.340 11.347 1.00 93.06 117 ARG A N 1
ATOM 855 C CA . ARG A 1 117 ? -4.371 4.365 10.566 1.00 93.06 117 ARG A CA 1
ATOM 856 C C . ARG A 1 117 ? -3.116 3.811 9.894 1.00 93.06 117 ARG A C 1
ATOM 858 O O . ARG A 1 117 ? -2.900 4.078 8.719 1.00 93.06 117 ARG A O 1
ATOM 865 N N . LEU A 1 118 ? -2.317 3.027 10.621 1.00 95.19 118 LEU A N 1
ATOM 866 C CA . LEU A 1 118 ? -1.111 2.402 10.070 1.00 95.19 118 LEU A CA 1
ATOM 867 C C . LEU A 1 118 ? -1.446 1.401 8.957 1.00 95.19 118 LEU A C 1
ATOM 869 O O . LEU A 1 118 ? -0.754 1.360 7.947 1.00 95.19 118 LEU A O 1
ATOM 873 N N . ALA A 1 119 ? -2.522 0.625 9.110 1.00 93.56 119 ALA A N 1
ATOM 874 C CA . ALA A 1 119 ? -2.986 -0.290 8.073 1.00 93.56 119 ALA A CA 1
ATOM 875 C C . ALA A 1 119 ? -3.405 0.462 6.799 1.00 93.56 119 ALA A C 1
ATOM 877 O O . ALA A 1 119 ? -2.993 0.080 5.708 1.00 93.56 119 ALA A O 1
ATOM 878 N N . ALA A 1 120 ? -4.155 1.561 6.931 1.00 93.12 120 ALA A N 1
ATOM 879 C CA . ALA A 1 120 ? -4.522 2.406 5.793 1.00 93.12 120 ALA A CA 1
ATOM 880 C C . ALA A 1 120 ? -3.287 3.018 5.106 1.00 93.12 120 ALA A C 1
ATOM 882 O O . ALA A 1 120 ? -3.188 3.014 3.881 1.00 93.12 120 ALA A O 1
ATOM 883 N N . GLU A 1 121 ? -2.307 3.487 5.883 1.00 96.38 121 GLU A N 1
ATOM 884 C CA . GLU A 1 121 ? -1.045 4.006 5.346 1.00 96.38 121 GLU A CA 1
ATOM 885 C C . GLU A 1 121 ? -0.252 2.929 4.584 1.00 96.38 121 GLU A C 1
ATOM 887 O O . GLU A 1 121 ? 0.306 3.209 3.521 1.00 96.38 121 GLU A O 1
ATOM 892 N N . LEU A 1 122 ? -0.227 1.690 5.089 1.00 96.38 122 LEU A N 1
ATOM 893 C CA . LEU A 1 122 ? 0.415 0.561 4.412 1.00 96.38 122 LEU A CA 1
ATOM 894 C C . LEU A 1 122 ? -0.250 0.235 3.073 1.00 96.38 122 LEU A C 1
ATOM 896 O O . LEU A 1 122 ? 0.462 -0.025 2.108 1.00 96.38 122 LEU A O 1
ATOM 900 N N . VAL A 1 123 ? -1.582 0.292 2.985 1.00 96.94 123 VAL A N 1
ATOM 901 C CA . VAL A 1 123 ? -2.304 0.093 1.716 1.00 96.94 123 VAL A CA 1
ATOM 902 C C . VAL A 1 123 ? -1.857 1.126 0.681 1.00 96.94 123 VAL A C 1
ATOM 904 O O . VAL A 1 123 ? -1.406 0.750 -0.399 1.00 96.94 123 VAL A O 1
ATOM 907 N N . VAL A 1 124 ? -1.864 2.413 1.042 1.00 97.38 124 VAL A N 1
ATOM 908 C CA . VAL A 1 124 ? -1.430 3.499 0.144 1.00 97.38 124 VAL A CA 1
ATOM 909 C C . VAL A 1 124 ? 0.030 3.322 -0.291 1.00 97.38 124 VAL A C 1
ATOM 911 O O . VAL A 1 124 ? 0.372 3.517 -1.460 1.00 97.38 124 VAL A O 1
ATOM 914 N N . LYS A 1 125 ? 0.918 2.935 0.632 1.00 96.31 125 LYS A N 1
ATOM 915 C CA . LYS A 1 125 ? 2.332 2.685 0.316 1.00 96.31 125 LYS A CA 1
ATOM 916 C C . LYS A 1 125 ? 2.513 1.488 -0.617 1.00 96.31 125 LYS A C 1
ATOM 918 O O . LYS A 1 125 ? 3.299 1.588 -1.555 1.00 96.31 125 LYS A O 1
ATOM 923 N N . ASN A 1 126 ? 1.772 0.403 -0.410 1.00 97.44 126 ASN A N 1
ATOM 924 C CA . ASN A 1 126 ? 1.822 -0.776 -1.273 1.00 97.44 126 ASN A CA 1
ATOM 925 C C . ASN A 1 126 ? 1.318 -0.468 -2.686 1.00 97.44 126 ASN A C 1
ATOM 927 O O . ASN A 1 126 ? 1.947 -0.875 -3.660 1.00 97.44 126 ASN A O 1
ATOM 931 N N . GLU A 1 127 ? 0.245 0.314 -2.818 1.00 97.56 127 GLU A N 1
ATOM 932 C CA . GLU A 1 127 ? -0.221 0.788 -4.125 1.00 97.56 127 GLU A CA 1
ATOM 933 C C . GLU A 1 127 ? 0.836 1.643 -4.831 1.00 97.56 127 GLU A C 1
ATOM 935 O O . GLU A 1 127 ? 1.046 1.511 -6.037 1.00 97.56 127 GLU A O 1
ATOM 940 N N . ARG A 1 128 ? 1.536 2.512 -4.091 1.00 97.94 128 ARG A N 1
ATOM 941 C CA . ARG A 1 128 ? 2.626 3.321 -4.649 1.00 97.94 128 ARG A CA 1
ATOM 942 C C . ARG A 1 128 ? 3.804 2.457 -5.102 1.00 97.94 128 ARG A C 1
ATOM 944 O O . ARG A 1 128 ? 4.341 2.720 -6.175 1.00 97.94 128 ARG A O 1
ATOM 951 N N . LEU A 1 129 ? 4.192 1.448 -4.320 1.00 97.88 129 LEU A N 1
ATOM 952 C CA . LEU A 1 129 ? 5.252 0.506 -4.692 1.00 97.88 129 LEU A CA 1
ATOM 953 C C . LEU A 1 129 ? 4.884 -0.266 -5.962 1.00 97.88 129 LEU A C 1
ATOM 955 O O . LEU A 1 129 ? 5.664 -0.267 -6.906 1.00 97.88 129 LEU A O 1
ATOM 959 N N . ALA A 1 130 ? 3.660 -0.792 -6.048 1.00 97.31 130 ALA A N 1
ATOM 960 C CA . ALA A 1 130 ? 3.186 -1.488 -7.244 1.00 97.31 130 ALA A CA 1
ATOM 961 C C . ALA A 1 130 ? 3.230 -0.603 -8.506 1.00 97.31 130 ALA A C 1
ATOM 963 O O . ALA A 1 130 ? 3.595 -1.071 -9.585 1.00 97.31 130 ALA A O 1
ATOM 964 N N . ARG A 1 131 ? 2.903 0.694 -8.384 1.00 97.62 131 ARG A N 1
ATOM 965 C CA . ARG A 1 131 ? 3.036 1.650 -9.499 1.00 97.62 131 ARG A CA 1
ATOM 966 C C . ARG A 1 131 ? 4.495 1.879 -9.893 1.00 97.62 131 ARG A C 1
ATOM 968 O O . ARG A 1 131 ? 4.788 1.940 -11.083 1.00 97.62 131 ARG A O 1
ATOM 975 N N . LEU A 1 132 ? 5.400 2.016 -8.923 1.00 97.88 132 LEU A N 1
ATOM 976 C CA . LEU A 1 132 ? 6.830 2.192 -9.196 1.00 97.88 132 LEU A CA 1
ATOM 977 C C . LEU A 1 132 ? 7.432 0.954 -9.868 1.00 97.88 132 LEU A C 1
ATOM 979 O O . LEU A 1 132 ? 8.166 1.103 -10.841 1.00 97.88 132 LEU A O 1
ATOM 983 N N . ASP A 1 133 ? 7.060 -0.247 -9.430 1.00 98.31 133 ASP A N 1
ATOM 984 C CA . ASP A 1 133 ? 7.497 -1.500 -10.053 1.00 98.31 133 ASP A CA 1
ATOM 985 C C . ASP A 1 133 ? 7.037 -1.603 -11.513 1.00 98.31 133 ASP A C 1
ATOM 987 O O . ASP A 1 133 ? 7.799 -2.031 -12.382 1.00 98.31 133 ASP A O 1
ATOM 991 N N . ALA A 1 134 ? 5.808 -1.169 -11.813 1.00 97.94 134 ALA A N 1
ATOM 992 C CA . ALA A 1 134 ? 5.310 -1.118 -13.185 1.00 97.94 134 ALA A CA 1
ATOM 993 C C . ALA A 1 134 ? 6.125 -0.146 -14.057 1.00 97.94 134 ALA A C 1
ATOM 995 O O . ALA A 1 134 ? 6.486 -0.484 -15.183 1.00 97.94 134 ALA A O 1
ATOM 996 N N . VAL A 1 135 ? 6.467 1.035 -13.528 1.00 98.25 135 VAL A N 1
ATOM 997 C CA . VAL A 1 135 ? 7.316 2.010 -14.234 1.00 98.25 135 VAL A CA 1
ATOM 998 C C . VAL A 1 135 ? 8.718 1.450 -14.470 1.00 98.25 135 VAL A C 1
ATOM 1000 O O . VAL A 1 135 ? 9.231 1.567 -15.579 1.00 98.25 135 VAL A O 1
ATOM 1003 N N . LEU A 1 136 ? 9.327 0.802 -13.473 1.00 98.12 136 LEU A N 1
ATOM 1004 C CA . LEU A 1 136 ? 10.655 0.198 -13.618 1.00 98.12 136 LEU A CA 1
ATOM 1005 C C . LEU A 1 136 ? 10.685 -0.872 -14.714 1.00 98.12 136 LEU A C 1
ATOM 1007 O O . LEU A 1 136 ? 11.633 -0.910 -15.495 1.00 98.12 136 LEU A O 1
ATOM 1011 N N . ARG A 1 137 ? 9.635 -1.696 -14.829 1.00 98.00 137 ARG A N 1
ATOM 1012 C CA . ARG A 1 137 ? 9.515 -2.672 -15.925 1.00 98.00 137 ARG A CA 1
ATOM 1013 C C . ARG A 1 137 ? 9.442 -1.999 -17.293 1.00 98.00 137 ARG A C 1
ATOM 1015 O O . ARG A 1 137 ? 10.173 -2.397 -18.192 1.00 98.00 137 ARG A O 1
ATOM 1022 N N . LEU A 1 138 ? 8.631 -0.949 -17.435 1.00 98.12 138 LEU A N 1
ATOM 1023 C CA . LEU A 1 138 ? 8.530 -0.198 -18.691 1.00 98.12 138 LEU A CA 1
ATOM 1024 C C . LEU A 1 138 ? 9.863 0.448 -19.087 1.00 98.12 138 LEU A C 1
ATOM 1026 O O . LEU A 1 138 ? 10.236 0.421 -20.257 1.00 98.12 138 LEU A O 1
ATOM 1030 N N . VAL A 1 139 ? 10.592 1.007 -18.118 1.00 98.44 139 VAL A N 1
ATOM 1031 C CA . VAL A 1 139 ? 11.918 1.590 -18.361 1.00 98.44 139 VAL A CA 1
ATOM 1032 C C . VAL A 1 139 ? 12.915 0.512 -18.788 1.00 98.44 139 VAL A C 1
ATOM 1034 O O . VAL A 1 139 ? 13.620 0.714 -19.771 1.00 98.44 139 VAL A O 1
ATOM 1037 N N . ALA A 1 140 ? 12.936 -0.645 -18.121 1.00 98.00 140 ALA A N 1
ATOM 1038 C CA . ALA A 1 140 ? 13.824 -1.753 -18.481 1.00 98.00 140 ALA A CA 1
ATOM 1039 C C . ALA A 1 140 ? 13.534 -2.308 -19.891 1.00 98.00 140 ALA A C 1
ATOM 1041 O O . ALA A 1 140 ? 14.454 -2.615 -20.656 1.00 98.00 140 ALA A O 1
ATOM 1042 N N . GLU A 1 141 ? 12.257 -2.403 -20.270 1.00 98.19 141 GLU A N 1
ATOM 1043 C CA . GLU A 1 141 ? 11.861 -2.769 -21.632 1.00 98.19 141 GLU A CA 1
ATOM 1044 C C . GLU A 1 141 ? 12.309 -1.726 -22.660 1.00 98.19 141 GLU A C 1
ATOM 1046 O O . GLU A 1 141 ? 12.831 -2.091 -23.714 1.00 98.19 141 GLU A O 1
ATOM 1051 N N . ALA A 1 142 ? 12.128 -0.435 -22.367 1.00 97.88 142 ALA A N 1
ATOM 1052 C CA . ALA A 1 142 ? 12.559 0.645 -23.250 1.00 97.88 142 ALA A CA 1
ATOM 1053 C C . ALA A 1 142 ? 14.086 0.661 -23.423 1.00 97.88 142 ALA A C 1
ATOM 1055 O O . ALA A 1 142 ? 14.572 0.783 -24.544 1.00 97.88 142 ALA A O 1
ATOM 1056 N N . GLU A 1 143 ? 14.840 0.464 -22.340 1.00 98.38 143 GLU A N 1
ATOM 1057 C CA . GLU A 1 143 ? 16.300 0.353 -22.370 1.00 98.38 143 GLU A CA 1
ATOM 1058 C C . GLU A 1 143 ? 16.757 -0.819 -23.248 1.00 98.38 143 GLU A C 1
ATOM 1060 O O . GLU A 1 143 ? 17.645 -0.659 -24.085 1.00 98.38 143 GLU A O 1
ATOM 1065 N N . SER A 1 144 ? 16.114 -1.983 -23.113 1.00 98.06 144 SER A N 1
ATOM 1066 C CA . SER A 1 144 ? 16.434 -3.169 -23.918 1.00 98.06 144 SER A CA 1
ATOM 1067 C C . SER A 1 144 ? 16.176 -2.935 -25.410 1.00 98.06 144 SER A C 1
ATOM 1069 O O . SER A 1 144 ? 17.008 -3.291 -26.242 1.00 98.06 144 SER A O 1
ATOM 1071 N N . ARG A 1 145 ? 15.054 -2.285 -25.757 1.00 98.25 145 ARG A N 1
ATOM 1072 C CA . ARG A 1 145 ? 14.738 -1.916 -27.149 1.00 98.25 145 ARG A CA 1
ATOM 1073 C C . ARG A 1 145 ? 15.757 -0.932 -27.714 1.00 98.25 145 ARG A C 1
ATOM 1075 O O . ARG A 1 145 ? 16.246 -1.138 -28.819 1.00 98.25 145 ARG A O 1
ATOM 1082 N N . LEU A 1 146 ? 16.105 0.104 -26.951 1.00 98.06 146 LEU A N 1
ATOM 1083 C CA . LEU A 1 146 ? 17.079 1.108 -27.379 1.00 98.06 146 LEU A CA 1
ATOM 1084 C C . LEU A 1 146 ? 18.473 0.509 -27.581 1.00 98.06 146 LEU A C 1
ATOM 1086 O O . LEU A 1 146 ? 19.145 0.878 -28.537 1.00 98.06 146 LEU A O 1
ATOM 1090 N N . ARG A 1 147 ? 18.900 -0.433 -26.733 1.00 98.44 147 ARG A N 1
ATOM 1091 C CA . ARG A 1 147 ? 20.172 -1.148 -26.926 1.00 98.44 147 ARG A CA 1
ATOM 1092 C C . ARG A 1 147 ? 20.212 -1.891 -28.257 1.00 98.44 147 ARG A C 1
ATOM 1094 O O . ARG A 1 147 ? 21.174 -1.731 -28.998 1.00 98.44 147 ARG A O 1
ATOM 1101 N N . LEU A 1 148 ? 19.151 -2.628 -28.577 1.00 98.19 148 LEU A N 1
ATOM 1102 C CA . LEU A 1 148 ? 19.052 -3.355 -29.842 1.00 98.19 148 LEU A CA 1
ATOM 1103 C C . LEU A 1 148 ? 18.990 -2.402 -31.047 1.00 98.19 148 LEU A C 1
ATOM 1105 O O . LEU A 1 148 ? 19.588 -2.665 -32.084 1.00 98.19 148 LEU A O 1
ATOM 1109 N N . GLU A 1 149 ? 18.311 -1.259 -30.918 1.00 98.12 149 GLU A N 1
ATOM 1110 C CA . GLU A 1 149 ? 18.344 -0.230 -31.961 1.00 98.12 149 GLU A CA 1
ATOM 1111 C C . GLU A 1 149 ? 19.739 0.364 -32.179 1.00 98.12 149 GLU A C 1
ATOM 1113 O O . GLU A 1 149 ? 20.091 0.668 -33.318 1.00 98.12 149 GLU A O 1
ATOM 1118 N N . VAL A 1 150 ? 20.509 0.581 -31.110 1.00 98.31 150 VAL A N 1
ATOM 1119 C CA . VAL A 1 150 ? 21.886 1.084 -31.208 1.00 98.31 150 VAL A CA 1
ATOM 1120 C C . VAL A 1 150 ? 22.770 0.057 -31.908 1.00 98.31 150 VAL A C 1
ATOM 1122 O O . VAL A 1 150 ? 23.435 0.416 -32.872 1.00 98.31 150 VAL A O 1
ATOM 1125 N N . GLU A 1 151 ? 22.695 -1.212 -31.509 1.00 98.25 151 GLU A N 1
ATOM 1126 C CA . GLU A 1 151 ? 23.446 -2.308 -32.133 1.00 98.25 151 GLU A CA 1
ATOM 1127 C C . GLU A 1 151 ? 23.144 -2.421 -33.636 1.00 98.25 151 GLU A C 1
ATOM 1129 O O . GLU A 1 151 ? 24.054 -2.362 -34.460 1.00 98.25 151 GLU A O 1
ATOM 1134 N N . ASN A 1 152 ? 21.862 -2.430 -34.017 1.00 98.31 152 ASN A N 1
ATOM 1135 C CA . ASN A 1 152 ? 21.456 -2.447 -35.426 1.00 98.31 152 ASN A CA 1
ATOM 1136 C C . ASN A 1 152 ? 21.973 -1.226 -36.209 1.00 98.31 152 ASN A C 1
ATOM 1138 O O . ASN A 1 152 ? 22.311 -1.329 -37.391 1.00 98.31 152 ASN A O 1
ATOM 1142 N N . ARG A 1 153 ? 22.000 -0.040 -35.582 1.00 97.88 153 ARG A N 1
ATOM 1143 C CA . ARG A 1 153 ? 22.530 1.179 -36.214 1.00 97.88 153 ARG A CA 1
ATOM 1144 C C . ARG A 1 153 ? 24.043 1.107 -36.391 1.00 97.88 153 ARG A C 1
ATOM 1146 O O . ARG A 1 153 ? 24.532 1.574 -37.418 1.00 97.88 153 ARG A O 1
ATOM 1153 N N . ASP A 1 154 ? 24.762 0.527 -35.438 1.00 98.31 154 ASP A N 1
ATOM 1154 C CA . ASP A 1 154 ? 26.210 0.339 -35.521 1.00 98.31 154 ASP A CA 1
ATOM 1155 C C . ASP A 1 154 ? 26.579 -0.667 -36.621 1.00 98.31 154 ASP A C 1
ATOM 1157 O O . ASP A 1 154 ? 27.481 -0.400 -37.417 1.00 98.31 154 ASP A O 1
ATOM 1161 N N . GLU A 1 155 ? 25.826 -1.763 -36.757 1.00 98.12 155 GLU A N 1
ATOM 1162 C CA . GLU A 1 155 ? 25.987 -2.717 -37.862 1.00 98.12 155 GLU A CA 1
ATOM 1163 C C . GLU A 1 155 ? 25.725 -2.069 -39.228 1.00 98.12 155 GLU A C 1
ATOM 1165 O O . GLU A 1 155 ? 26.545 -2.171 -40.146 1.00 98.12 155 GLU A O 1
ATOM 1170 N N . ALA A 1 156 ? 24.607 -1.347 -39.366 1.00 97.81 156 ALA A N 1
ATOM 1171 C CA . ALA A 1 156 ? 24.273 -0.639 -40.600 1.00 97.81 156 ALA A CA 1
ATOM 1172 C C . ALA A 1 156 ? 25.331 0.417 -40.954 1.00 97.81 156 ALA A C 1
ATOM 1174 O O . ALA A 1 156 ? 25.681 0.591 -42.124 1.00 97.81 156 ALA A O 1
ATOM 1175 N N . ARG A 1 157 ? 25.869 1.114 -39.948 1.00 98.38 157 ARG A N 1
ATOM 1176 C CA . ARG A 1 157 ? 26.963 2.065 -40.133 1.00 98.38 157 ARG A CA 1
ATOM 1177 C C . ARG A 1 157 ? 28.226 1.370 -40.643 1.00 98.38 157 ARG A C 1
ATOM 1179 O O . ARG A 1 157 ? 28.817 1.864 -41.600 1.00 98.38 157 ARG A O 1
ATOM 1186 N N . ALA A 1 158 ? 28.617 0.243 -40.052 1.00 98.19 158 ALA A N 1
ATOM 1187 C CA . ALA A 1 158 ? 29.792 -0.513 -40.479 1.00 98.19 158 ALA A CA 1
ATOM 1188 C C . ALA A 1 158 ? 29.666 -1.015 -41.933 1.00 98.19 158 ALA A C 1
ATOM 1190 O O . ALA A 1 158 ? 30.617 -0.901 -42.709 1.00 98.19 158 ALA A O 1
ATOM 1191 N N . ASP A 1 159 ? 28.485 -1.502 -42.337 1.00 98.38 159 ASP A N 1
ATOM 1192 C CA . ASP A 1 159 ? 28.210 -1.898 -43.729 1.00 98.38 159 ASP A CA 1
ATOM 1193 C C . ASP A 1 159 ? 28.342 -0.707 -44.695 1.00 98.38 159 ASP A C 1
ATOM 1195 O O . ASP A 1 159 ? 29.012 -0.801 -45.728 1.00 98.38 159 ASP A O 1
ATOM 1199 N N . LEU A 1 160 ? 27.770 0.450 -44.345 1.00 97.75 160 LEU A N 1
ATOM 1200 C CA . LEU A 1 160 ? 27.887 1.666 -45.154 1.00 97.75 160 LEU A CA 1
ATOM 1201 C C . LEU A 1 160 ? 29.337 2.152 -45.274 1.00 97.75 160 LEU A C 1
ATOM 1203 O O . LEU A 1 160 ? 29.767 2.507 -46.373 1.00 97.75 160 LEU A O 1
ATOM 1207 N N . GLU A 1 161 ? 30.104 2.137 -44.183 1.00 98.19 161 GLU A N 1
ATOM 1208 C CA . GLU A 1 161 ? 31.533 2.472 -44.193 1.00 98.19 161 GLU A CA 1
ATOM 1209 C C . GLU A 1 161 ? 32.319 1.514 -45.109 1.00 98.19 161 GLU A C 1
ATOM 1211 O O . GLU A 1 161 ? 33.139 1.961 -45.919 1.00 98.19 161 GLU A O 1
ATOM 1216 N N . GLY A 1 162 ? 32.005 0.214 -45.079 1.00 98.31 162 GLY A N 1
ATOM 1217 C CA . GLY A 1 162 ? 32.580 -0.785 -45.982 1.00 98.31 162 GLY A CA 1
ATOM 1218 C C . GLY A 1 162 ? 32.270 -0.515 -47.460 1.00 98.31 162 GLY A C 1
ATOM 1219 O O . GLY A 1 162 ? 33.172 -0.532 -48.306 1.00 98.31 162 GLY A O 1
ATOM 1220 N N . ARG A 1 163 ? 31.011 -0.198 -47.789 1.00 98.19 163 ARG A N 1
ATOM 1221 C CA . ARG A 1 163 ? 30.588 0.147 -49.160 1.00 98.19 163 ARG A CA 1
ATOM 1222 C C . ARG A 1 163 ? 31.250 1.425 -49.662 1.00 98.19 163 ARG A C 1
ATOM 1224 O O . ARG A 1 163 ? 31.709 1.461 -50.804 1.00 98.19 163 ARG A O 1
ATOM 1231 N N . LEU A 1 164 ? 31.339 2.455 -48.819 1.00 97.62 164 LEU A N 1
ATOM 1232 C CA . LEU A 1 164 ? 32.033 3.701 -49.151 1.00 97.62 164 LEU A CA 1
ATOM 1233 C C . LEU A 1 164 ? 33.514 3.448 -49.447 1.00 97.62 164 LEU A C 1
ATOM 1235 O O . LEU A 1 164 ? 34.029 3.945 -50.448 1.00 97.62 164 LEU A O 1
ATOM 1239 N N . ALA A 1 165 ? 34.185 2.624 -48.639 1.00 97.81 165 ALA A N 1
ATOM 1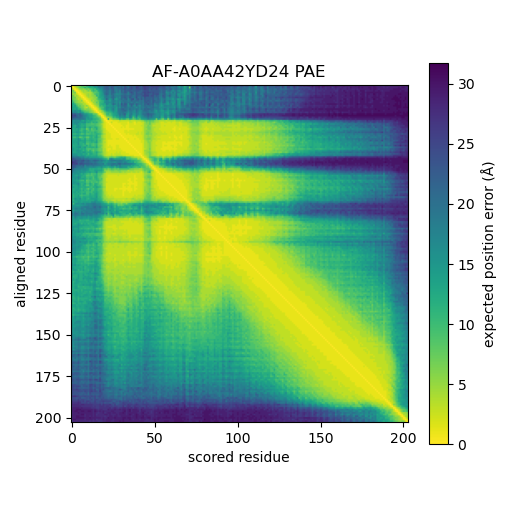240 C CA . ALA A 1 165 ? 35.576 2.253 -48.878 1.00 97.81 165 ALA A CA 1
ATOM 1241 C C . ALA A 1 165 ? 35.762 1.496 -50.207 1.00 97.81 165 ALA A C 1
ATOM 1243 O O . ALA A 1 165 ? 36.727 1.753 -50.933 1.00 97.81 165 ALA A O 1
ATOM 1244 N N . ALA A 1 166 ? 34.840 0.593 -50.556 1.00 98.00 166 ALA A N 1
ATOM 1245 C CA . ALA A 1 166 ? 34.871 -0.139 -51.822 1.00 98.00 166 ALA A CA 1
ATOM 1246 C C . ALA A 1 166 ? 34.658 0.787 -53.032 1.00 98.00 166 ALA A C 1
ATOM 1248 O O . ALA A 1 166 ? 35.412 0.719 -54.004 1.00 98.00 166 ALA A O 1
ATOM 1249 N N . LEU A 1 167 ? 33.685 1.701 -52.955 1.00 98.00 167 LEU A N 1
ATOM 1250 C CA . LEU A 1 167 ? 33.442 2.703 -53.996 1.00 98.00 167 LEU A CA 1
ATOM 1251 C C . LEU A 1 167 ? 34.638 3.645 -54.168 1.00 98.00 167 LEU A C 1
ATOM 1253 O O . LEU A 1 167 ? 35.040 3.917 -55.295 1.00 98.00 167 LEU A O 1
ATOM 1257 N N . ALA A 1 168 ? 35.257 4.086 -53.071 1.00 97.56 168 ALA A N 1
ATOM 1258 C CA . ALA A 1 168 ? 36.453 4.924 -53.111 1.00 97.56 168 ALA A CA 1
ATOM 1259 C C . ALA A 1 168 ? 37.677 4.207 -53.712 1.00 97.56 168 ALA A C 1
ATOM 1261 O O . ALA A 1 168 ? 38.552 4.856 -54.284 1.00 97.56 168 ALA A O 1
ATOM 1262 N N . ARG A 1 169 ? 37.776 2.875 -53.590 1.00 98.00 169 ARG A N 1
ATOM 1263 C CA . ARG A 1 169 ? 38.786 2.079 -54.314 1.00 98.00 169 ARG A CA 1
ATOM 1264 C C . ARG A 1 169 ? 38.477 2.056 -55.807 1.00 98.00 169 ARG A C 1
ATOM 1266 O O . ARG A 1 169 ? 39.294 2.527 -56.583 1.00 98.00 169 ARG A O 1
ATOM 1273 N N . ARG A 1 170 ? 37.257 1.662 -56.182 1.00 98.12 170 ARG A N 1
ATOM 1274 C CA . ARG A 1 170 ? 36.829 1.607 -57.587 1.00 98.12 170 ARG A CA 1
ATOM 1275 C C . ARG A 1 170 ? 36.981 2.947 -58.310 1.00 98.12 170 ARG A C 1
ATOM 1277 O O . ARG A 1 170 ? 37.393 2.972 -59.460 1.00 98.12 170 ARG A O 1
ATOM 1284 N N . ALA A 1 171 ? 36.660 4.056 -57.647 1.00 97.50 171 ALA A N 1
ATOM 1285 C CA . ALA A 1 171 ? 36.833 5.392 -58.210 1.00 97.50 171 ALA A CA 1
ATOM 1286 C C . ALA A 1 171 ? 38.310 5.722 -58.484 1.00 97.50 171 ALA A C 1
ATOM 1288 O O . ALA A 1 171 ? 38.610 6.343 -59.498 1.00 97.50 171 ALA A O 1
ATOM 1289 N N . ARG A 1 172 ? 39.230 5.292 -57.608 1.00 97.94 172 ARG A N 1
ATOM 1290 C CA . ARG A 1 172 ? 40.675 5.453 -57.828 1.00 97.94 172 ARG A CA 1
ATOM 1291 C C . ARG A 1 172 ? 41.179 4.577 -58.967 1.00 97.94 172 ARG A C 1
ATOM 1293 O O . ARG A 1 172 ? 41.945 5.072 -59.782 1.00 97.94 172 ARG A O 1
ATOM 1300 N N . ASP A 1 173 ? 40.726 3.328 -59.032 1.00 98.12 173 ASP A N 1
ATOM 1301 C CA . ASP A 1 173 ? 41.114 2.397 -60.096 1.00 98.12 173 ASP A CA 1
ATOM 1302 C C . ASP A 1 173 ? 40.661 2.927 -61.467 1.00 98.12 173 ASP A C 1
ATOM 1304 O O . ASP A 1 173 ? 41.468 3.034 -62.384 1.00 98.12 173 ASP A O 1
ATOM 1308 N N . LEU A 1 174 ? 39.405 3.382 -61.576 1.00 97.81 174 LEU A N 1
ATOM 1309 C CA . LEU A 1 174 ? 38.884 4.014 -62.794 1.00 97.81 174 LEU A CA 1
ATOM 1310 C C . LEU A 1 174 ? 39.621 5.312 -63.146 1.00 97.81 174 LEU A C 1
ATOM 1312 O O . LEU A 1 174 ? 39.868 5.577 -64.316 1.00 97.81 174 LEU A O 1
ATOM 1316 N N . ALA A 1 175 ? 39.977 6.137 -62.158 1.00 96.94 175 ALA A N 1
ATOM 1317 C CA . ALA A 1 175 ? 40.748 7.353 -62.413 1.00 96.94 175 ALA A CA 1
ATOM 1318 C C . ALA A 1 175 ? 42.154 7.042 -62.957 1.00 96.94 175 ALA A C 1
ATOM 1320 O O . ALA A 1 175 ? 42.647 7.773 -63.813 1.00 96.94 175 ALA A O 1
ATOM 1321 N N . ALA A 1 176 ? 42.785 5.962 -62.484 1.00 97.38 176 ALA A N 1
ATOM 1322 C CA . ALA A 1 176 ? 44.067 5.499 -63.004 1.00 97.38 176 ALA A CA 1
ATOM 1323 C C . ALA A 1 176 ? 43.940 4.974 -64.444 1.00 97.38 176 ALA A C 1
ATOM 1325 O O . ALA A 1 176 ? 44.738 5.360 -65.291 1.00 97.38 176 ALA A O 1
ATOM 1326 N N . GLU A 1 177 ? 42.907 4.177 -64.731 1.00 97.81 177 GLU A N 1
ATOM 1327 C CA . GLU A 1 177 ? 42.612 3.671 -66.081 1.00 97.81 177 GLU A CA 1
ATOM 1328 C C . GLU A 1 177 ? 42.364 4.817 -67.074 1.00 97.81 177 GLU A C 1
ATOM 1330 O O . GLU A 1 177 ? 42.921 4.832 -68.168 1.00 97.81 177 GLU A O 1
ATOM 1335 N N . VAL A 1 178 ? 41.591 5.836 -66.678 1.00 97.62 178 VAL A N 1
ATOM 1336 C CA . VAL A 1 178 ? 41.383 7.036 -67.504 1.00 97.62 178 VAL A CA 1
ATOM 1337 C C . VAL A 1 178 ? 42.705 7.755 -67.778 1.00 97.62 178 VAL A C 1
ATOM 1339 O O . VAL A 1 178 ? 42.959 8.122 -68.922 1.00 97.62 178 VAL A O 1
ATOM 1342 N N . ALA A 1 179 ? 43.565 7.929 -66.771 1.00 96.62 179 ALA A N 1
ATOM 1343 C CA . ALA A 1 179 ? 44.860 8.587 -66.950 1.00 96.62 179 ALA A CA 1
ATOM 1344 C C . ALA A 1 179 ? 45.798 7.805 -67.892 1.00 96.62 179 ALA A C 1
ATOM 1346 O O . ALA A 1 179 ? 46.548 8.407 -68.664 1.00 96.62 179 ALA A O 1
ATOM 1347 N N . GLU A 1 180 ? 45.751 6.473 -67.848 1.00 97.38 180 GLU A N 1
ATOM 1348 C CA . GLU A 1 180 ? 46.487 5.599 -68.765 1.00 97.38 180 GLU A CA 1
ATOM 1349 C C . GLU A 1 180 ? 45.973 5.752 -70.202 1.00 97.38 180 GLU A C 1
ATOM 1351 O O . GLU A 1 180 ? 46.756 6.073 -71.098 1.00 97.38 180 GLU A O 1
ATOM 1356 N N . LEU A 1 181 ? 44.656 5.659 -70.408 1.00 96.31 181 LEU A N 1
ATOM 1357 C CA . LEU A 1 181 ? 44.023 5.854 -71.718 1.00 96.31 181 LEU A CA 1
ATOM 1358 C C . LEU A 1 181 ? 44.288 7.253 -72.298 1.00 96.31 181 LEU A C 1
ATOM 1360 O O . LEU A 1 181 ? 44.525 7.400 -73.498 1.00 96.31 181 LEU A O 1
ATOM 1364 N N . GLU A 1 182 ? 44.278 8.297 -71.466 1.00 96.31 182 GLU A N 1
ATOM 1365 C CA . GLU A 1 182 ? 44.648 9.655 -71.881 1.00 96.31 182 GLU A CA 1
ATOM 1366 C C . GLU A 1 182 ? 46.110 9.730 -72.351 1.00 96.31 182 GLU A C 1
ATOM 1368 O O . GLU A 1 182 ? 46.407 10.407 -73.343 1.00 96.31 182 GLU A O 1
ATOM 1373 N N . SER A 1 183 ? 47.020 9.012 -71.683 1.00 95.38 183 SER A N 1
ATOM 1374 C CA . SER A 1 183 ? 48.431 8.917 -72.072 1.00 95.38 183 SER A CA 1
ATOM 1375 C C . SER A 1 183 ? 48.614 8.182 -73.402 1.00 95.38 183 SER A C 1
ATOM 1377 O O . SER A 1 183 ? 49.312 8.679 -74.291 1.00 95.38 183 SER A O 1
ATOM 1379 N N . GLU A 1 184 ? 47.941 7.042 -73.576 1.00 95.38 184 GLU A N 1
ATOM 1380 C CA . GLU A 1 184 ? 47.947 6.267 -74.820 1.00 95.38 184 GLU A CA 1
ATOM 1381 C C . GLU A 1 184 ? 47.405 7.085 -75.995 1.00 95.38 184 GLU A C 1
ATOM 1383 O O . GLU A 1 184 ? 48.037 7.169 -77.051 1.00 95.38 184 GLU A O 1
ATOM 1388 N N . LEU A 1 185 ? 46.273 7.767 -75.803 1.00 93.94 185 LEU A N 1
ATOM 1389 C CA . LEU A 1 185 ? 45.681 8.634 -76.818 1.00 93.94 185 LEU A CA 1
ATOM 1390 C C . LEU A 1 185 ? 46.622 9.790 -77.189 1.00 93.94 185 LEU A C 1
ATOM 1392 O O . LEU A 1 185 ? 46.740 10.146 -78.364 1.00 93.94 185 LEU A O 1
ATOM 1396 N N . ALA A 1 186 ? 47.320 10.375 -76.212 1.00 92.62 186 ALA A N 1
ATOM 1397 C CA . ALA A 1 186 ? 48.324 11.402 -76.470 1.00 92.62 186 ALA A CA 1
ATOM 1398 C C . ALA A 1 186 ? 49.527 10.858 -77.261 1.00 92.62 186 ALA A C 1
ATOM 1400 O O . ALA A 1 186 ? 50.052 11.566 -78.122 1.00 92.62 186 ALA A O 1
ATOM 1401 N N . ALA A 1 187 ? 49.960 9.620 -77.005 1.00 91.56 187 ALA A N 1
ATOM 1402 C CA . ALA A 1 187 ? 51.029 8.968 -7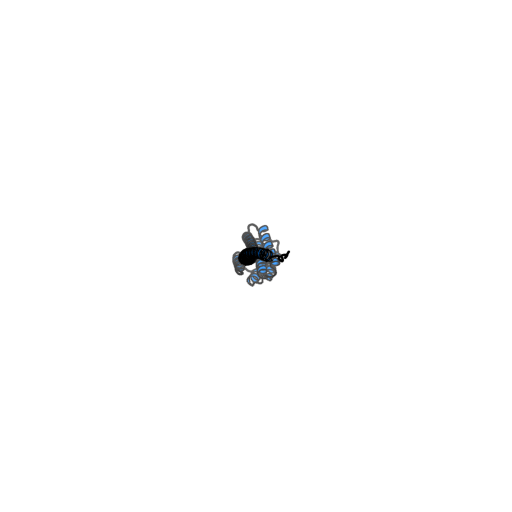7.757 1.00 91.56 187 ALA A CA 1
ATOM 1403 C C . ALA A 1 187 ? 50.609 8.671 -79.206 1.00 91.56 187 ALA A C 1
ATOM 1405 O O . ALA A 1 187 ? 51.347 9.011 -80.132 1.00 91.56 187 ALA A O 1
ATOM 1406 N N . LEU A 1 188 ? 49.406 8.127 -79.415 1.00 90.88 188 LEU A N 1
ATOM 1407 C CA . LEU A 1 188 ? 48.855 7.858 -80.747 1.00 90.88 188 LEU A CA 1
ATOM 1408 C C . LEU A 1 188 ? 48.726 9.135 -81.582 1.00 90.88 188 LEU A C 1
ATOM 1410 O O . LEU A 1 188 ? 49.137 9.154 -82.739 1.00 90.88 188 LEU A O 1
ATOM 1414 N N . LYS A 1 189 ? 48.249 10.233 -80.979 1.00 89.25 189 LYS A N 1
ATOM 1415 C CA . LYS A 1 189 ? 48.183 11.542 -81.649 1.00 89.25 189 LYS A CA 1
ATOM 1416 C C . LYS A 1 189 ? 49.546 12.024 -82.148 1.00 89.25 189 LYS A C 1
ATOM 1418 O O . LYS A 1 189 ? 49.611 12.618 -83.216 1.00 89.25 189 LYS A O 1
ATOM 1423 N N . ARG A 1 190 ? 50.634 11.767 -81.407 1.00 84.56 190 ARG A N 1
ATOM 1424 C CA . ARG A 1 190 ? 51.995 12.138 -81.845 1.00 84.56 190 ARG A CA 1
ATOM 1425 C C . ARG A 1 190 ? 52.446 11.332 -83.061 1.00 84.56 190 ARG A C 1
ATOM 1427 O O . ARG A 1 190 ? 53.112 11.892 -83.927 1.00 84.56 190 ARG A O 1
ATOM 1434 N N . ILE A 1 191 ? 52.099 10.045 -83.117 1.00 83.19 191 ILE A N 1
ATOM 1435 C CA . ILE A 1 191 ? 52.418 9.168 -84.254 1.00 83.19 191 ILE A CA 1
ATOM 1436 C C . ILE A 1 191 ? 51.684 9.649 -85.507 1.00 83.19 191 ILE A C 1
ATOM 1438 O O . ILE A 1 191 ? 52.313 9.794 -86.548 1.00 83.19 191 ILE A O 1
ATOM 1442 N N . ASP A 1 192 ? 50.394 9.963 -85.390 1.00 76.81 192 ASP A N 1
ATOM 1443 C CA . ASP A 1 192 ? 49.578 10.451 -86.508 1.00 76.81 192 ASP A CA 1
ATOM 1444 C C . ASP A 1 192 ? 50.135 11.770 -87.078 1.00 76.81 192 ASP A C 1
ATOM 1446 O O . ASP A 1 192 ? 50.347 11.903 -88.278 1.00 76.81 192 ASP A O 1
ATOM 1450 N N . THR A 1 193 ? 50.542 12.707 -86.211 1.00 70.38 193 THR A N 1
ATOM 1451 C CA . THR A 1 193 ? 51.201 13.956 -86.641 1.00 70.38 193 THR A CA 1
ATOM 1452 C C . THR A 1 193 ? 52.613 13.779 -87.215 1.00 70.38 193 THR A C 1
ATOM 1454 O O . THR A 1 193 ? 53.126 14.701 -87.839 1.00 70.38 193 THR A O 1
ATOM 1457 N N . ALA A 1 194 ? 53.266 12.635 -86.987 1.00 62.06 194 ALA A N 1
ATOM 1458 C CA . ALA A 1 194 ? 54.586 12.316 -87.543 1.00 62.06 194 ALA A CA 1
ATOM 1459 C C . ALA A 1 194 ? 54.505 11.475 -88.832 1.00 62.06 194 ALA A C 1
ATOM 1461 O O . ALA A 1 194 ? 55.506 11.340 -89.533 1.00 62.06 194 ALA A O 1
ATOM 1462 N N . GLY A 1 195 ? 53.335 10.895 -89.124 1.00 56.06 195 GLY A N 1
ATOM 1463 C CA . GLY A 1 195 ? 53.065 10.037 -90.277 1.00 56.06 195 GLY A CA 1
ATOM 1464 C C . GLY A 1 195 ? 52.496 10.756 -91.501 1.00 56.06 195 GLY A C 1
ATOM 1465 O O . GLY A 1 195 ? 52.245 10.085 -92.498 1.00 56.06 195 GLY A O 1
ATOM 1466 N N . ASP A 1 196 ? 52.309 12.077 -91.448 1.00 51.34 196 ASP A N 1
ATOM 1467 C CA . ASP A 1 196 ? 51.964 12.904 -92.607 1.00 51.34 196 ASP A CA 1
ATOM 1468 C C . ASP A 1 196 ? 53.263 13.483 -93.204 1.00 51.34 196 ASP A C 1
ATOM 1470 O O . ASP A 1 196 ? 53.749 14.520 -92.734 1.00 51.34 196 ASP A O 1
ATOM 1474 N N . PRO A 1 197 ? 53.918 12.809 -94.177 1.00 51.41 197 PRO A N 1
ATOM 1475 C CA . PRO A 1 197 ? 54.944 13.460 -94.967 1.00 51.41 197 PRO A CA 1
ATOM 1476 C C . PRO A 1 197 ? 54.230 14.563 -95.740 1.00 51.41 197 PRO A C 1
ATOM 1478 O O . PRO A 1 197 ? 53.521 14.298 -96.712 1.00 51.41 197 PRO A O 1
ATOM 1481 N N . GLY A 1 198 ? 54.393 15.803 -95.271 1.00 55.06 198 GLY A N 1
ATOM 1482 C CA . GLY A 1 198 ? 53.974 16.975 -96.024 1.00 55.06 198 GLY A CA 1
ATOM 1483 C C . GLY A 1 198 ? 54.411 16.807 -97.483 1.00 55.06 198 GLY A C 1
ATOM 1484 O O . GLY A 1 198 ? 55.499 16.269 -97.715 1.00 55.06 198 GLY A O 1
ATOM 1485 N N . PRO A 1 199 ? 53.551 17.176 -98.449 1.00 54.25 199 PRO A N 1
ATOM 1486 C CA . PRO A 1 199 ? 53.769 16.875 -99.855 1.00 54.25 199 PRO A CA 1
ATOM 1487 C C . PRO A 1 199 ? 55.183 17.295 -100.239 1.00 54.25 199 PRO A C 1
ATOM 1489 O O . PRO A 1 199 ? 55.560 18.450 -100.042 1.00 54.25 199 PRO A O 1
ATOM 1492 N N . GLU A 1 200 ? 55.968 16.327 -100.718 1.00 56.09 200 GLU A N 1
ATOM 1493 C CA . GLU A 1 200 ? 57.260 16.589 -101.334 1.00 56.09 200 GLU A CA 1
ATOM 1494 C C . GLU A 1 200 ? 57.034 17.651 -102.408 1.00 56.09 200 GLU A C 1
ATOM 1496 O O . GLU A 1 200 ? 56.387 17.373 -103.416 1.00 56.09 200 GLU A O 1
ATOM 1501 N N . ASP A 1 201 ? 57.515 18.870 -102.158 1.00 52.75 201 ASP A N 1
ATOM 1502 C CA . ASP A 1 201 ? 57.605 19.925 -103.161 1.00 52.75 201 ASP A CA 1
ATOM 1503 C C . ASP A 1 201 ? 58.546 19.414 -104.264 1.00 52.75 201 ASP A C 1
ATOM 1505 O O . ASP A 1 201 ? 59.750 19.254 -104.019 1.00 52.75 201 ASP A O 1
ATOM 1509 N N . PRO A 1 202 ? 58.055 19.126 -105.483 1.00 54.91 202 PRO A N 1
ATOM 1510 C CA . PRO A 1 202 ? 58.924 18.819 -106.590 1.00 54.91 202 PRO A CA 1
ATOM 1511 C C . PRO A 1 202 ? 59.305 20.132 -107.277 1.00 54.91 202 PRO A C 1
ATOM 1513 O O . PRO A 1 202 ? 58.563 20.624 -108.122 1.00 54.91 202 PRO A O 1
ATOM 1516 N N . SER A 1 203 ? 60.530 20.576 -106.972 1.00 51.69 203 SER A N 1
ATOM 1517 C CA . SER A 1 203 ? 61.352 21.565 -107.708 1.00 51.69 203 SER A CA 1
ATOM 1518 C C . SER A 1 203 ? 60.949 23.040 -107.655 1.00 51.69 203 SER A C 1
ATOM 1520 O O . SER A 1 203 ? 59.811 23.393 -108.020 1.00 51.69 203 SER A O 1
#

Secondary structure (DSSP, 8-state):
-THHHHHHHHHHHHHT--S--HHHHHHHTT-HHHHHHHHHHHHTTS-S-SHHHHHHHHHHHHHHHHHHHH-TT-HHHHHHHHHHHHHHHHHH-TTSHHHHHHHHHHHHHHHHHHHHHHHHHHHHHHHHHHHHHHHHHHHHHHHHHHHHHHHHHHHHHHHHHHHHHHHHHHHHHHHHHHHHHHHHHHHHHHHHHHS--------

Radius of gyration: 51.19 Å; Cα contacts (8 Å, |Δi|>4): 105; chains: 1; bounding box: 95×33×152 Å

Mean predicted aligned error: 12.14 Å